Protein AF-A0A1A6HAB6-F1 (afdb_monomer)

InterPro domains:
  IPR008922 Di-copper centre-containing domain superfamily [G3DSA:1.10.1280.10] (112-200)
  IPR008922 Di-copper centre-containing domain superfamily [SSF48056] (82-192)

Secondary structure (DSSP, 8-state):
----SS-S---------------SEEGGG-SHHHHHHTEE-PBSSS-TT-BTTGGGTSEEEEEPP---SPP-SS----S--TTTTTTTTT-SEEEEE-TTEESTTS-EE-TTEESTTS-EEPPPP----GGGS-HHHHHHHHHHHHHHHHSBPSSEEEE-S-GGGTTTTTTSS--EE--BHHHHHHHHHHHHHSPP--SS-----

Mean predicted aligned error: 8.72 Å

Solvent-accessible surface area (backbone atoms only — not comparable to full-atom values):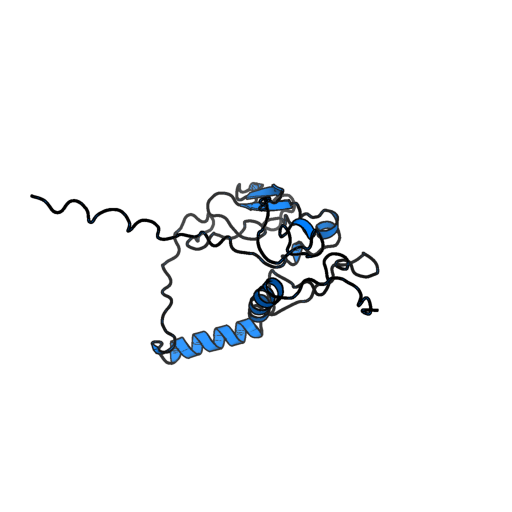 12435 Å² total; per-residue (Å²): 142,73,100,80,82,89,80,88,85,88,80,73,83,76,78,66,74,73,73,75,79,76,65,76,46,48,49,91,34,62,36,53,67,24,51,74,69,16,35,37,47,46,42,36,77,91,48,74,84,19,29,4,20,39,83,77,64,23,16,37,69,38,74,63,87,56,81,80,71,86,83,82,76,90,78,79,78,75,96,59,46,64,69,60,52,54,56,52,72,54,33,47,27,31,37,49,44,38,90,41,29,20,62,72,21,18,80,41,43,33,94,64,32,30,69,100,78,22,80,39,73,46,80,87,79,82,89,72,62,76,87,76,47,52,74,66,59,45,48,54,52,52,52,50,51,56,46,32,52,70,38,65,34,88,57,47,35,41,72,79,48,57,77,92,45,28,32,44,96,82,63,70,46,54,41,63,41,86,36,20,47,43,49,44,58,53,45,46,53,51,66,74,68,55,80,75,67,81,70,77,88,71,77,85,126

Organism: Neotoma lepida (NCBI:txid56216)

pLDDT: mean 87.27, std 18.8, range [30.14, 98.62]

Structure (mmCIF, N/CA/C/O backbone):
data_AF-A0A1A6HAB6-F1
#
_entry.id   AF-A0A1A6HAB6-F1
#
loop_
_atom_site.group_PDB
_atom_site.id
_atom_site.type_symbol
_atom_site.label_atom_id
_atom_site.label_alt_id
_atom_site.label_comp_id
_atom_site.label_asym_id
_atom_site.label_entity_id
_atom_site.label_seq_id
_atom_site.pdbx_PDB_ins_code
_atom_site.Cartn_x
_atom_site.Cartn_y
_atom_site.Cartn_z
_atom_site.occupancy
_atom_site.B_iso_or_equiv
_atom_site.auth_seq_id
_atom_site.auth_comp_id
_atom_site.auth_asym_id
_atom_site.auth_atom_id
_atom_site.pdbx_PDB_model_num
ATOM 1 N N . MET A 1 1 ? -54.742 22.378 -4.676 1.00 42.50 1 MET A N 1
ATOM 2 C CA . MET A 1 1 ? -54.164 21.640 -5.820 1.00 42.50 1 MET A CA 1
ATOM 3 C C . MET A 1 1 ? -52.782 22.219 -6.075 1.00 42.50 1 MET A C 1
ATOM 5 O O . MET A 1 1 ? -52.707 23.345 -6.521 1.00 42.50 1 MET A O 1
ATOM 9 N N . GLY A 1 2 ? -51.647 21.636 -5.744 1.00 39.19 2 GLY A N 1
ATOM 10 C CA . GLY A 1 2 ? -51.258 20.394 -5.095 1.00 39.19 2 GLY A CA 1
ATOM 11 C C . GLY A 1 2 ? -49.728 20.453 -5.129 1.00 39.19 2 GLY A C 1
ATOM 12 O O . GLY A 1 2 ? -49.158 20.638 -6.200 1.00 39.19 2 GLY A O 1
ATOM 13 N N . LEU A 1 3 ? -49.093 20.417 -3.958 1.00 42.62 3 LEU A N 1
ATOM 14 C CA . LEU A 1 3 ? -47.644 20.457 -3.752 1.00 42.62 3 LEU A CA 1
ATOM 15 C C . LEU A 1 3 ? -46.974 19.220 -4.378 1.00 42.62 3 LEU A C 1
ATOM 17 O O . LEU A 1 3 ? -46.689 18.249 -3.686 1.00 42.62 3 LEU A O 1
ATOM 21 N N . VAL A 1 4 ? -46.743 19.237 -5.691 1.00 48.31 4 VAL A N 1
ATOM 22 C CA . VAL A 1 4 ? -46.064 18.156 -6.425 1.00 48.31 4 VAL A CA 1
ATOM 23 C C . VAL A 1 4 ? -45.000 18.754 -7.339 1.00 48.31 4 VAL A C 1
ATOM 25 O O . VAL A 1 4 ? -45.094 18.697 -8.557 1.00 48.31 4 VAL A O 1
ATOM 28 N N . GLN A 1 5 ? -43.984 19.384 -6.747 1.00 46.56 5 GLN A N 1
ATOM 29 C CA . GLN A 1 5 ? -42.727 19.653 -7.464 1.00 46.56 5 GLN A CA 1
ATOM 30 C C . GLN A 1 5 ? -41.499 19.786 -6.550 1.00 46.56 5 GLN A C 1
ATOM 32 O O . GLN A 1 5 ? -40.439 20.220 -6.985 1.00 46.56 5 GLN A O 1
ATOM 37 N N . TRP A 1 6 ? -41.623 19.366 -5.288 1.00 43.00 6 TRP A N 1
ATOM 38 C CA . TRP A 1 6 ? -40.547 19.362 -4.290 1.00 43.00 6 TRP A CA 1
ATOM 39 C C . TRP A 1 6 ? -40.178 17.931 -3.888 1.00 43.00 6 TRP A C 1
ATOM 41 O O . TRP A 1 6 ? -40.249 17.544 -2.726 1.00 43.00 6 TRP A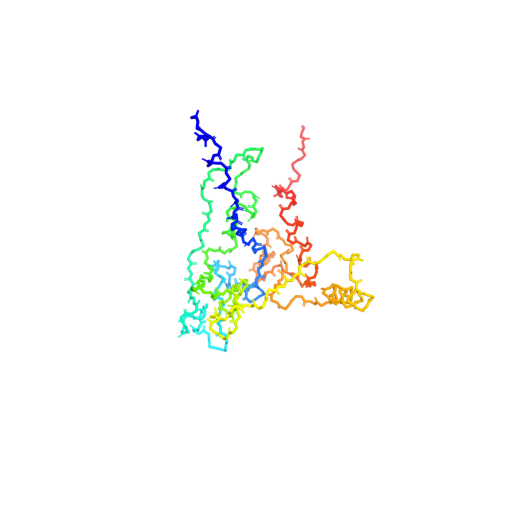 O 1
ATOM 51 N N . GLY A 1 7 ? -39.810 17.110 -4.866 1.00 49.00 7 GLY A N 1
ATOM 52 C CA . GLY A 1 7 ? -39.363 15.749 -4.602 1.00 49.00 7 GLY A CA 1
ATOM 53 C C . GLY A 1 7 ? -38.613 15.192 -5.795 1.00 49.00 7 GLY A C 1
ATOM 54 O O . GLY A 1 7 ? -39.244 14.946 -6.813 1.00 49.00 7 GLY A O 1
ATOM 55 N N . LEU A 1 8 ? -37.298 15.006 -5.616 1.00 48.97 8 LEU A N 1
ATOM 56 C CA . LEU A 1 8 ? -36.330 14.238 -6.431 1.00 48.97 8 LEU A CA 1
ATOM 57 C C . LEU A 1 8 ? -35.122 15.031 -6.948 1.00 48.97 8 LEU A C 1
ATOM 59 O O . LEU A 1 8 ? -34.770 14.917 -8.110 1.00 48.97 8 LEU A O 1
ATOM 63 N N . LEU A 1 9 ? -34.412 15.756 -6.080 1.00 43.62 9 LEU A N 1
ATOM 64 C CA . LEU A 1 9 ? -32.980 16.048 -6.294 1.00 43.62 9 LEU A CA 1
ATOM 65 C C . LEU A 1 9 ? -32.161 15.953 -4.985 1.00 43.62 9 LEU A C 1
ATOM 67 O O . LEU A 1 9 ? -31.098 16.543 -4.844 1.00 43.62 9 LEU A O 1
ATOM 71 N N . LEU A 1 10 ? -32.638 15.158 -4.021 1.00 49.06 10 LEU A N 1
ATOM 72 C CA . LEU A 1 10 ? -31.865 14.674 -2.869 1.00 49.06 10 LEU A CA 1
ATOM 73 C C . LEU A 1 10 ? -31.528 13.205 -3.131 1.00 49.06 10 LEU A C 1
ATOM 75 O O . LEU A 1 10 ? -32.202 12.302 -2.648 1.00 49.06 10 LEU A O 1
ATOM 79 N N . GLY A 1 11 ? -30.549 12.961 -3.999 1.00 45.16 11 GLY A N 1
ATOM 80 C CA . GLY A 1 11 ? -30.317 11.607 -4.500 1.00 45.16 11 GLY A CA 1
ATOM 81 C C . GLY A 1 11 ? -28.983 11.392 -5.190 1.00 45.16 11 GLY A C 1
ATOM 82 O O . GLY A 1 11 ? -28.902 10.556 -6.072 1.00 45.16 11 GLY A O 1
ATOM 83 N N . CYS A 1 12 ? -27.948 12.140 -4.822 1.00 42.22 12 CYS A N 1
ATOM 84 C CA . CYS A 1 12 ? -26.566 11.822 -5.175 1.00 42.22 12 CYS A CA 1
ATOM 85 C C . CYS A 1 12 ? -25.673 12.201 -3.991 1.00 42.22 12 CYS A C 1
ATOM 87 O O . CYS A 1 12 ? -24.770 13.026 -4.095 1.00 42.22 12 CYS A O 1
ATOM 89 N N . LEU A 1 13 ? -25.944 11.587 -2.831 1.00 43.12 13 LEU A N 1
ATOM 90 C CA . LEU A 1 13 ? -24.884 11.296 -1.872 1.00 43.12 13 LEU A CA 1
ATOM 91 C C . LEU A 1 13 ? -23.876 10.447 -2.642 1.00 43.12 13 LEU A C 1
ATOM 93 O O . LEU A 1 13 ? -24.062 9.242 -2.804 1.00 43.12 13 LEU A O 1
ATOM 97 N N . GLY A 1 14 ? -22.873 11.124 -3.199 1.00 40.97 14 GLY A N 1
ATOM 98 C CA . GLY A 1 14 ? -21.714 10.523 -3.819 1.00 40.97 14 GLY A CA 1
ATOM 99 C C . GLY A 1 14 ? -21.030 9.656 -2.780 1.00 40.97 14 GLY A C 1
ATOM 100 O O . GLY A 1 14 ? -20.111 10.090 -2.092 1.00 40.97 14 GLY A O 1
ATOM 101 N N . CYS A 1 15 ? -21.479 8.409 -2.682 1.00 42.59 15 CYS A N 1
ATOM 102 C CA . CYS A 1 15 ? -20.681 7.304 -2.205 1.00 42.59 15 CYS A CA 1
ATOM 103 C C . CYS A 1 15 ? -19.617 7.077 -3.283 1.00 42.59 15 CYS A C 1
ATOM 105 O O . CYS A 1 15 ? -19.659 6.123 -4.057 1.00 42.59 15 CYS A O 1
ATOM 107 N N . GLY A 1 16 ? -18.697 8.038 -3.390 1.00 37.47 16 GLY A N 1
ATOM 108 C CA . GLY A 1 16 ? -17.420 7.808 -4.013 1.00 37.47 16 GLY A CA 1
ATOM 109 C C . GLY A 1 16 ? -16.797 6.706 -3.185 1.00 37.47 16 GLY A C 1
ATOM 110 O O . GLY A 1 16 ? -16.368 6.936 -2.055 1.00 37.47 16 GLY A O 1
ATOM 111 N N . ILE A 1 17 ? -16.821 5.490 -3.723 1.00 39.38 17 ILE A N 1
ATOM 112 C CA . ILE A 1 17 ? -15.878 4.460 -3.332 1.00 39.38 17 ILE A CA 1
ATOM 113 C C . ILE A 1 17 ? -14.533 5.146 -3.526 1.00 39.38 17 ILE A C 1
ATOM 115 O O . ILE A 1 17 ? -14.086 5.323 -4.658 1.00 39.38 17 ILE A O 1
ATOM 119 N N . LEU A 1 18 ? -13.944 5.637 -2.435 1.00 32.31 18 LEU A N 1
ATOM 120 C CA . LEU A 1 18 ? -12.547 6.012 -2.429 1.00 32.31 18 LEU A CA 1
ATOM 121 C C . LEU A 1 18 ? -11.846 4.714 -2.808 1.00 32.31 18 LEU A C 1
ATOM 123 O O . LEU A 1 18 ? -11.729 3.805 -1.983 1.00 32.31 18 LEU A O 1
ATOM 127 N N . LEU A 1 19 ? -11.499 4.581 -4.090 1.00 35.56 19 LEU A N 1
ATOM 128 C CA . LEU A 1 19 ? -10.545 3.591 -4.543 1.00 35.56 19 LEU A CA 1
ATOM 129 C C . LEU A 1 19 ? -9.326 3.888 -3.691 1.00 35.56 19 LEU A C 1
ATOM 131 O O . LEU A 1 19 ? -8.695 4.930 -3.857 1.00 35.56 19 LEU A O 1
ATOM 135 N N . GLY A 1 20 ? -9.116 3.060 -2.668 1.00 34.84 20 GLY A N 1
ATOM 136 C CA . GLY A 1 20 ? -7.999 3.223 -1.766 1.00 34.84 20 GLY A CA 1
ATOM 137 C C . GLY A 1 20 ? -6.760 3.209 -2.634 1.00 34.84 20 GLY A C 1
ATOM 138 O O . GLY A 1 20 ? -6.414 2.167 -3.187 1.00 34.84 20 GLY A O 1
ATOM 139 N N . VAL A 1 21 ? -6.141 4.373 -2.810 1.00 30.14 21 VAL A N 1
ATOM 140 C CA . VAL A 1 21 ? -4.843 4.455 -3.456 1.00 30.14 21 VAL A CA 1
ATOM 141 C C . VAL A 1 21 ? -3.892 3.827 -2.454 1.00 30.14 21 VAL A C 1
ATOM 143 O O . VAL A 1 21 ? -3.485 4.454 -1.478 1.00 30.14 21 VAL A O 1
ATOM 146 N N . GLN A 1 22 ? -3.611 2.541 -2.642 1.00 45.00 22 GLN A N 1
ATOM 147 C CA . GLN A 1 22 ? -2.458 1.929 -2.015 1.00 45.00 22 GLN A CA 1
ATOM 148 C C . GLN A 1 22 ? -1.255 2.497 -2.750 1.00 45.00 22 GLN A C 1
ATOM 150 O O . GLN A 1 22 ? -0.924 2.080 -3.860 1.00 45.00 22 GLN A O 1
ATOM 155 N N . ALA A 1 23 ? -0.694 3.557 -2.180 1.00 56.59 23 ALA A N 1
ATOM 156 C CA . ALA A 1 23 ? 0.610 4.011 -2.593 1.00 56.59 23 ALA A CA 1
ATOM 157 C C . ALA A 1 23 ? 1.647 3.092 -1.945 1.00 56.59 23 ALA A C 1
ATOM 159 O O . ALA A 1 23 ? 1.473 2.615 -0.820 1.00 56.59 23 ALA A O 1
ATOM 160 N N . GLN A 1 24 ? 2.717 2.870 -2.702 1.00 86.69 24 GLN A N 1
ATOM 161 C CA . GLN A 1 24 ? 3.865 2.075 -2.310 1.00 86.69 24 GLN A CA 1
ATOM 162 C C . GLN A 1 24 ? 3.600 0.556 -2.149 1.00 86.69 24 GLN A C 1
ATOM 164 O O . GLN A 1 24 ? 2.478 0.087 -2.329 1.00 86.69 24 GLN A O 1
ATOM 169 N N . PHE A 1 25 ? 4.648 -0.242 -1.913 1.00 93.69 25 PHE A N 1
ATOM 170 C CA . PHE A 1 25 ? 4.644 -1.687 -2.148 1.00 93.69 25 PHE A CA 1
ATOM 171 C C . PHE A 1 25 ? 4.927 -2.524 -0.894 1.00 93.69 25 PHE A C 1
ATOM 173 O O . PHE A 1 25 ? 5.732 -2.119 -0.046 1.00 93.69 25 PHE A O 1
ATOM 180 N N . PRO A 1 26 ? 4.302 -3.712 -0.772 1.00 95.94 26 PRO A N 1
ATOM 181 C CA . PRO A 1 26 ? 4.651 -4.675 0.261 1.00 95.94 26 PRO A CA 1
ATOM 182 C C . PRO A 1 26 ? 6.125 -5.063 0.151 1.00 95.94 26 PRO A C 1
ATOM 184 O O . PRO A 1 26 ? 6.614 -5.368 -0.937 1.00 95.94 26 PRO A O 1
ATOM 187 N N . ARG A 1 27 ? 6.823 -5.132 1.283 1.00 95.19 27 ARG A N 1
ATOM 188 C CA . ARG A 1 27 ? 8.226 -5.553 1.380 1.00 95.19 27 ARG A CA 1
ATOM 189 C C . ARG A 1 27 ? 8.479 -6.869 0.652 1.00 95.19 27 ARG A C 1
ATOM 191 O O . ARG A 1 27 ? 9.472 -6.991 -0.052 1.00 95.19 27 ARG A O 1
ATOM 198 N N . VAL A 1 28 ? 7.559 -7.822 0.798 1.00 95.62 28 VAL A N 1
ATOM 199 C CA . VAL A 1 28 ? 7.629 -9.149 0.168 1.00 95.62 28 VAL A CA 1
ATOM 200 C C . VAL A 1 28 ? 7.614 -9.092 -1.366 1.00 95.62 28 VAL A C 1
ATOM 202 O O . VAL A 1 28 ? 8.132 -9.995 -2.009 1.00 95.62 28 VAL A O 1
ATOM 205 N N . CYS A 1 29 ? 7.073 -8.024 -1.959 1.00 96.00 29 CYS A N 1
ATOM 206 C CA . CYS A 1 29 ? 7.070 -7.814 -3.408 1.00 96.00 29 CYS A CA 1
ATOM 207 C C . CYS A 1 29 ? 8.299 -7.050 -3.914 1.00 96.00 29 CYS A C 1
ATOM 209 O O . CYS A 1 29 ? 8.587 -7.072 -5.108 1.00 96.00 29 CYS A O 1
ATOM 211 N N . MET A 1 30 ? 9.029 -6.366 -3.028 1.00 95.44 30 MET A N 1
ATOM 212 C CA . MET A 1 30 ? 10.211 -5.579 -3.383 1.00 95.44 30 MET A CA 1
ATOM 213 C C . MET A 1 30 ? 11.464 -6.456 -3.404 1.00 95.44 30 MET A C 1
ATOM 215 O O . MET A 1 30 ? 12.450 -6.193 -2.715 1.00 95.44 30 MET A O 1
ATOM 219 N N . THR A 1 31 ? 11.408 -7.505 -4.221 1.00 95.56 31 THR A N 1
ATOM 220 C CA . THR A 1 31 ? 12.516 -8.408 -4.547 1.00 95.56 31 THR A CA 1
ATOM 221 C C . THR A 1 31 ? 12.968 -8.179 -5.988 1.00 95.56 31 THR A C 1
ATOM 223 O O . THR A 1 31 ? 12.262 -7.544 -6.774 1.00 95.56 31 THR A O 1
ATOM 226 N N . LEU A 1 32 ? 14.150 -8.688 -6.348 1.00 95.62 32 LEU A N 1
ATOM 227 C CA . LEU A 1 32 ? 14.629 -8.625 -7.730 1.00 95.62 32 LEU A CA 1
ATOM 228 C C . LEU A 1 32 ? 13.617 -9.276 -8.687 1.00 95.62 32 LEU A C 1
ATOM 230 O O . LEU A 1 32 ? 13.171 -8.634 -9.635 1.00 95.62 32 LEU A O 1
ATOM 234 N N . ASP A 1 33 ? 13.187 -10.501 -8.379 1.00 95.06 33 ASP A N 1
ATOM 235 C CA . ASP A 1 33 ? 12.251 -11.254 -9.217 1.00 95.06 33 ASP A CA 1
ATOM 236 C C . ASP A 1 33 ? 10.871 -10.597 -9.298 1.00 95.06 33 ASP A C 1
ATOM 238 O O . ASP A 1 33 ? 10.290 -10.535 -10.378 1.00 95.06 33 ASP A O 1
ATOM 242 N N . GLY A 1 34 ? 10.346 -10.065 -8.189 1.00 95.00 34 GLY A N 1
ATOM 243 C CA . GLY A 1 34 ? 9.048 -9.385 -8.185 1.00 95.00 34 GLY A CA 1
ATOM 244 C C . GLY A 1 34 ? 9.046 -8.154 -9.093 1.00 95.00 34 GLY A C 1
ATOM 245 O O . GLY A 1 34 ? 8.129 -7.965 -9.895 1.00 95.00 34 GLY A O 1
ATOM 246 N N . VAL A 1 35 ? 10.111 -7.348 -9.019 1.00 95.38 35 VAL A N 1
ATOM 247 C CA . VAL A 1 35 ? 10.274 -6.145 -9.847 1.00 95.38 35 VAL A CA 1
ATOM 248 C C . VAL A 1 35 ? 10.522 -6.495 -11.317 1.00 95.38 35 VAL A C 1
ATOM 250 O O . VAL A 1 35 ? 9.905 -5.885 -12.189 1.00 95.38 35 VAL A O 1
ATOM 253 N N . LEU A 1 36 ? 11.377 -7.482 -11.616 1.00 95.38 36 LEU A N 1
ATOM 254 C CA . LEU A 1 36 ? 11.663 -7.899 -12.996 1.00 95.38 36 LEU A CA 1
ATOM 255 C C . LEU A 1 36 ? 10.436 -8.512 -13.679 1.00 95.38 36 LEU A C 1
ATOM 257 O O . LEU A 1 36 ? 10.113 -8.144 -14.808 1.00 95.38 36 LEU A O 1
ATOM 261 N N . ASN A 1 37 ? 9.717 -9.392 -12.979 1.00 96.38 37 ASN A N 1
ATOM 262 C CA . ASN A 1 37 ? 8.495 -10.011 -13.496 1.00 96.38 37 ASN A CA 1
ATOM 263 C C . ASN A 1 37 ? 7.290 -9.060 -13.466 1.00 96.38 37 ASN A C 1
ATOM 265 O O . ASN A 1 37 ? 6.235 -9.382 -14.015 1.00 96.38 37 ASN A O 1
ATOM 269 N N . LYS A 1 38 ? 7.430 -7.888 -12.831 1.00 97.31 38 LYS A N 1
ATOM 270 C CA . LYS A 1 38 ? 6.341 -6.938 -12.580 1.00 97.31 38 LYS A CA 1
ATOM 271 C C . LYS A 1 38 ? 5.125 -7.620 -11.948 1.00 97.31 38 LYS A C 1
ATOM 273 O O . LYS A 1 38 ? 3.980 -7.319 -12.299 1.00 97.31 38 LYS A O 1
ATOM 278 N N . GLU A 1 39 ? 5.363 -8.518 -10.998 1.00 97.75 39 GLU A N 1
ATOM 279 C CA . GLU A 1 39 ? 4.322 -9.251 -10.280 1.00 97.75 39 GLU A CA 1
ATOM 280 C C . GLU A 1 39 ? 4.470 -9.086 -8.761 1.00 97.75 39 GLU A C 1
ATOM 282 O O . GLU A 1 39 ? 5.520 -9.355 -8.182 1.00 97.75 39 GLU A O 1
ATOM 287 N N . CYS A 1 40 ? 3.394 -8.642 -8.109 1.00 97.56 40 CYS A N 1
ATOM 288 C CA . CYS A 1 40 ? 3.275 -8.563 -6.655 1.00 97.56 40 CYS A CA 1
ATOM 289 C C . CYS A 1 40 ? 2.084 -9.417 -6.212 1.00 97.56 40 CYS A C 1
ATOM 291 O O . CYS A 1 40 ? 0.983 -8.920 -5.964 1.00 97.56 40 CYS A O 1
ATOM 293 N N . CYS A 1 41 ? 2.316 -10.728 -6.157 1.00 97.81 41 CYS A N 1
ATOM 294 C CA . CYS A 1 41 ? 1.326 -11.729 -5.767 1.00 97.81 41 CYS A CA 1
ATOM 295 C C . CYS A 1 41 ? 1.886 -12.670 -4.689 1.00 97.81 41 CYS A C 1
ATOM 297 O O . CYS A 1 41 ? 2.143 -13.842 -4.955 1.00 97.81 41 CYS A O 1
ATOM 299 N N . PRO A 1 42 ? 2.133 -12.166 -3.471 1.00 97.50 42 PRO A N 1
ATOM 300 C CA . PRO A 1 42 ? 2.708 -12.980 -2.411 1.00 97.50 42 PRO A CA 1
ATOM 301 C C . PRO A 1 42 ? 1.740 -14.079 -1.935 1.00 97.50 42 PRO A C 1
ATOM 303 O O . PRO A 1 42 ? 0.514 -13.900 -1.986 1.00 97.50 42 PRO A O 1
ATOM 306 N N . PRO A 1 43 ? 2.275 -15.212 -1.449 1.00 97.31 43 PRO A N 1
ATOM 307 C CA . PRO A 1 43 ? 1.467 -16.268 -0.862 1.00 97.31 43 PRO A CA 1
ATOM 308 C C . PRO A 1 43 ? 0.824 -15.832 0.457 1.00 97.31 43 PRO A C 1
ATOM 310 O O . PRO A 1 43 ? 1.303 -14.935 1.162 1.00 97.31 43 PRO A O 1
ATOM 313 N N . LEU A 1 44 ? -0.285 -16.487 0.791 1.00 96.44 44 LEU A N 1
ATOM 314 C CA . LEU A 1 44 ? -0.906 -16.403 2.103 1.00 96.44 44 LEU A CA 1
ATOM 315 C C . LEU A 1 44 ? -0.459 -17.589 2.965 1.00 96.44 44 LEU A C 1
ATOM 317 O O . LEU A 1 44 ? -0.711 -18.746 2.631 1.00 96.44 44 LEU A O 1
ATOM 321 N N . GLY A 1 45 ? 0.160 -17.287 4.106 1.00 93.50 45 GLY A N 1
ATOM 322 C CA . GLY A 1 45 ? 0.657 -18.304 5.030 1.00 93.50 45 GLY A CA 1
ATOM 323 C C . GLY A 1 45 ? 1.985 -18.928 4.578 1.00 93.50 45 GLY A C 1
ATOM 324 O O . GLY A 1 45 ? 2.714 -18.318 3.796 1.00 93.50 45 GLY A O 1
ATOM 325 N N . PRO A 1 46 ? 2.338 -20.112 5.110 1.00 93.94 46 PRO A N 1
ATOM 326 C CA . PRO A 1 46 ? 3.630 -20.746 4.852 1.00 93.94 46 PRO A CA 1
ATOM 327 C C . PRO A 1 46 ? 3.708 -21.448 3.491 1.00 93.94 46 PRO A C 1
ATOM 329 O O . PRO A 1 46 ? 4.810 -21.723 3.032 1.00 93.94 46 PRO A O 1
ATOM 332 N N . GLU A 1 47 ? 2.567 -21.755 2.868 1.00 95.06 47 GLU A N 1
ATOM 333 C CA . GLU A 1 47 ? 2.490 -22.519 1.622 1.00 95.06 47 GLU A CA 1
ATOM 334 C C . GLU A 1 47 ? 2.780 -21.617 0.408 1.00 95.06 47 GLU A C 1
ATOM 336 O O . GLU A 1 47 ? 1.946 -20.765 0.077 1.00 95.06 47 GLU A O 1
ATOM 341 N N . PRO A 1 48 ? 3.917 -21.783 -0.299 1.00 93.81 48 PRO A N 1
ATOM 342 C CA . PRO A 1 48 ? 4.281 -20.908 -1.414 1.00 93.81 48 PRO A CA 1
ATOM 343 C C . PRO A 1 48 ? 3.287 -20.963 -2.578 1.00 93.81 48 PRO A C 1
ATOM 345 O O . PRO A 1 48 ? 3.117 -19.972 -3.288 1.00 93.81 48 PRO A O 1
ATOM 348 N N . ALA A 1 49 ? 2.605 -22.098 -2.764 1.00 94.81 49 ALA A N 1
ATOM 349 C CA . ALA A 1 49 ? 1.599 -22.256 -3.809 1.00 94.81 49 ALA A CA 1
ATOM 350 C C . ALA A 1 49 ? 0.276 -21.526 -3.502 1.00 94.81 49 ALA A C 1
ATOM 352 O O . ALA A 1 49 ? -0.528 -21.322 -4.412 1.00 94.81 49 ALA A O 1
ATOM 353 N N . ASN A 1 50 ? 0.041 -21.085 -2.259 1.00 96.81 50 ASN A N 1
ATOM 354 C CA . ASN A 1 50 ? -1.172 -20.363 -1.862 1.00 96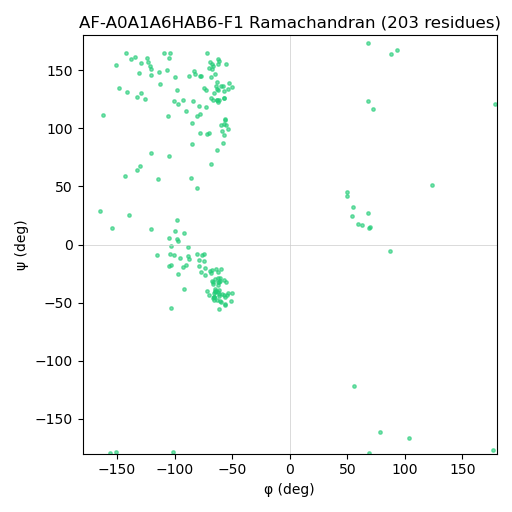.81 50 ASN A CA 1
ATOM 355 C C . ASN A 1 50 ? -1.111 -18.871 -2.242 1.00 96.81 50 ASN A C 1
ATOM 357 O O . ASN A 1 50 ? -1.365 -17.974 -1.432 1.00 96.81 50 ASN A O 1
ATOM 361 N N . ILE A 1 51 ? -0.748 -18.594 -3.496 1.00 97.69 51 ILE A N 1
ATOM 362 C CA . ILE A 1 51 ? -0.627 -17.249 -4.063 1.00 97.69 51 ILE A CA 1
ATOM 363 C C . ILE A 1 51 ? -1.960 -16.518 -3.910 1.00 97.69 51 ILE A C 1
ATOM 365 O O . ILE A 1 51 ? -2.997 -17.031 -4.339 1.00 97.69 51 ILE A O 1
ATOM 369 N N . CYS A 1 52 ? -1.936 -15.328 -3.301 1.00 98.12 52 CYS A N 1
ATOM 370 C CA . CYS A 1 52 ? -3.129 -14.517 -3.041 1.00 98.12 52 CYS A CA 1
ATOM 371 C C . CYS A 1 52 ? -4.249 -15.249 -2.270 1.00 98.12 52 CYS A C 1
ATOM 373 O O . CYS A 1 52 ? -5.422 -14.898 -2.419 1.00 98.12 52 CYS A O 1
ATOM 375 N N . GLY A 1 53 ? -3.915 -16.288 -1.494 1.00 97.75 53 GLY A N 1
ATOM 376 C CA . GLY A 1 53 ? -4.901 -17.107 -0.785 1.00 97.75 53 GLY A CA 1
ATOM 377 C C . GLY A 1 53 ? -5.789 -17.951 -1.709 1.00 97.75 53 GLY A C 1
ATOM 378 O O . GLY A 1 53 ? -6.945 -18.220 -1.376 1.00 97.75 53 GLY A O 1
ATOM 379 N N . SER A 1 54 ? -5.294 -18.320 -2.892 1.00 97.56 54 SER A N 1
ATOM 380 C CA . SER A 1 54 ? -6.053 -19.051 -3.916 1.00 97.56 54 SER A CA 1
ATOM 381 C C . SER A 1 54 ? -6.524 -20.440 -3.485 1.00 97.56 54 SER A C 1
ATOM 383 O O . SER A 1 54 ? -7.640 -20.821 -3.833 1.00 97.56 54 SER A O 1
ATOM 385 N N . GLN A 1 55 ? -5.748 -21.170 -2.679 1.00 96.75 55 GLN A N 1
ATOM 386 C CA . GLN A 1 55 ? -6.147 -22.492 -2.173 1.00 96.75 55 GLN A CA 1
ATOM 387 C C . GLN A 1 55 ? -7.302 -22.405 -1.166 1.00 96.75 55 GLN A C 1
ATOM 389 O O . GLN A 1 55 ? -8.063 -23.353 -0.999 1.00 96.75 55 GLN A O 1
ATOM 394 N N . GLU A 1 56 ? -7.468 -21.242 -0.537 1.00 95.31 56 GLU A N 1
ATOM 395 C CA . GLU A 1 56 ? -8.564 -20.932 0.384 1.00 95.31 56 GLU A CA 1
ATOM 396 C C . GLU A 1 56 ? -9.717 -20.174 -0.303 1.00 95.31 56 GLU A C 1
ATOM 398 O O . GLU A 1 56 ? -10.665 -19.748 0.355 1.00 95.31 56 GLU A O 1
ATOM 403 N N . GLY A 1 57 ? -9.636 -19.942 -1.620 1.00 96.38 57 GLY A N 1
ATOM 404 C CA . GLY A 1 57 ? -10.632 -19.170 -2.370 1.00 96.38 57 GLY A CA 1
ATOM 405 C C . GLY A 1 57 ? -10.669 -17.670 -2.036 1.00 96.38 57 GLY A C 1
ATOM 406 O O . GLY A 1 57 ? -11.619 -16.974 -2.409 1.00 96.38 57 GLY A O 1
ATOM 407 N N . ARG A 1 58 ? -9.646 -17.139 -1.350 1.00 98.06 58 ARG A N 1
ATOM 408 C CA . ARG A 1 58 ? -9.600 -15.736 -0.896 1.00 98.06 58 ARG A CA 1
ATOM 409 C C . ARG A 1 58 ? -9.255 -14.749 -1.999 1.00 98.06 58 ARG A C 1
ATOM 411 O O . ARG A 1 58 ? -9.608 -13.573 -1.895 1.00 98.06 58 ARG A O 1
ATOM 418 N N . GLY A 1 59 ? -8.590 -15.200 -3.053 1.00 98.00 59 GLY A N 1
ATOM 419 C CA . GLY A 1 59 ? -8.190 -14.345 -4.158 1.00 98.00 59 GLY A CA 1
ATOM 420 C C . GLY A 1 59 ? -7.361 -15.077 -5.198 1.00 98.00 59 GLY A C 1
ATOM 421 O O . GLY A 1 59 ? -7.144 -16.282 -5.127 1.00 98.00 59 GLY A O 1
ATOM 422 N N . GLN A 1 60 ? -6.918 -14.322 -6.193 1.00 98.06 60 GLN A N 1
ATOM 423 C CA . GLN A 1 60 ? -6.083 -14.825 -7.277 1.00 98.06 60 GLN A CA 1
ATOM 424 C C . GLN A 1 60 ? -5.176 -13.717 -7.808 1.00 98.06 60 GLN A C 1
ATOM 426 O O . GLN A 1 60 ? -5.505 -12.532 -7.720 1.00 98.06 60 GLN A O 1
ATOM 431 N N . CYS A 1 61 ? -4.040 -14.105 -8.380 1.00 98.19 61 CYS A N 1
ATOM 432 C CA . CYS A 1 61 ? -3.133 -13.176 -9.040 1.00 98.19 61 CYS A CA 1
ATOM 433 C C . CYS A 1 61 ? -3.656 -12.828 -10.440 1.00 98.19 61 CYS A C 1
ATOM 435 O O . CYS A 1 61 ? -3.805 -13.705 -11.297 1.00 98.19 61 CYS A O 1
ATOM 437 N N . THR A 1 62 ? -3.933 -11.550 -10.690 1.00 97.94 62 THR A N 1
ATOM 438 C CA . THR A 1 62 ? -4.540 -11.087 -11.950 1.00 97.94 62 THR A CA 1
ATOM 439 C C . THR A 1 62 ? -3.835 -9.858 -12.498 1.00 97.94 62 THR A C 1
ATOM 441 O O . THR A 1 62 ? -3.149 -9.155 -11.759 1.00 97.94 62 THR A O 1
ATOM 444 N N . GLU A 1 63 ? -4.024 -9.576 -13.788 1.00 97.69 63 GLU A N 1
ATOM 445 C CA . GLU A 1 63 ? -3.539 -8.330 -14.381 1.00 97.69 63 GLU A CA 1
ATOM 446 C C . GLU A 1 63 ? -4.227 -7.114 -13.746 1.00 97.69 63 GLU A C 1
ATOM 448 O O . GLU A 1 63 ? -5.453 -7.068 -13.587 1.00 97.69 63 GLU A O 1
ATOM 453 N N . VAL A 1 64 ? -3.412 -6.119 -13.407 1.00 95.25 64 VAL A N 1
ATOM 454 C CA . VAL A 1 64 ? -3.834 -4.837 -12.859 1.00 95.25 64 VAL A CA 1
ATOM 455 C C . VAL A 1 64 ? -4.684 -4.102 -13.890 1.00 95.25 64 VAL A C 1
ATOM 457 O O . VAL A 1 64 ? -4.248 -3.828 -15.006 1.00 95.25 64 VAL A O 1
ATOM 460 N N . GLN A 1 65 ? -5.894 -3.732 -13.479 1.00 93.56 65 GLN A N 1
ATOM 461 C CA . GLN A 1 65 ? -6.774 -2.871 -14.259 1.00 93.56 65 GLN A CA 1
ATOM 462 C C . GLN A 1 65 ? -6.546 -1.417 -13.848 1.00 93.56 65 GLN A C 1
ATOM 464 O O . GLN A 1 65 ? -6.676 -1.078 -12.672 1.00 93.56 65 GLN A O 1
ATOM 469 N N . THR A 1 66 ? -6.220 -0.561 -14.812 1.00 92.38 66 THR A N 1
ATOM 470 C CA . THR A 1 66 ? -5.989 0.873 -14.596 1.00 92.38 66 THR A CA 1
ATOM 471 C C . THR A 1 66 ? -6.931 1.703 -15.444 1.00 92.38 66 THR A C 1
ATOM 473 O O . THR A 1 66 ? -7.349 1.259 -16.511 1.00 92.38 66 THR A O 1
ATOM 476 N N . ASP A 1 67 ? -7.237 2.923 -15.004 1.00 90.00 67 ASP A N 1
ATOM 477 C CA . ASP A 1 67 ? -7.998 3.857 -15.831 1.00 90.00 67 ASP A CA 1
ATOM 478 C C . ASP A 1 67 ? -7.208 4.189 -17.106 1.00 90.00 67 ASP A C 1
ATOM 480 O O . ASP A 1 67 ? -6.058 4.628 -17.046 1.00 90.00 67 ASP A O 1
ATOM 484 N N . THR A 1 68 ? -7.819 3.932 -18.260 1.00 89.69 68 THR A N 1
ATOM 485 C CA . THR A 1 68 ? -7.246 4.203 -19.585 1.00 89.69 68 THR A CA 1
ATOM 486 C C . THR A 1 68 ? -7.849 5.442 -20.233 1.00 89.69 68 THR A C 1
ATOM 488 O O . THR A 1 68 ? -7.474 5.790 -21.355 1.00 89.69 68 THR A O 1
ATOM 491 N N . ARG A 1 69 ? -8.808 6.103 -19.571 1.00 90.81 69 ARG A N 1
ATOM 492 C CA . ARG A 1 69 ? -9.414 7.327 -20.094 1.00 90.81 69 ARG A CA 1
ATOM 493 C C . ARG A 1 69 ? -8.367 8.444 -20.159 1.00 90.81 69 ARG A C 1
ATOM 495 O O . ARG A 1 69 ? -7.476 8.506 -19.309 1.00 90.81 69 ARG A O 1
ATOM 502 N N . PRO A 1 70 ? -8.462 9.341 -21.154 1.00 87.56 70 PRO A N 1
ATOM 503 C CA . PRO A 1 70 ? -7.571 10.486 -21.225 1.00 87.56 70 PRO A CA 1
ATOM 504 C C . PRO A 1 70 ? -7.797 11.394 -20.013 1.00 87.56 70 PRO A C 1
ATOM 506 O O . PRO A 1 70 ? -8.936 11.677 -19.640 1.00 87.56 70 PRO A O 1
ATOM 509 N N . TRP A 1 71 ? -6.712 11.875 -19.415 1.00 87.19 71 TRP A N 1
ATOM 510 C CA . TRP A 1 71 ? -6.785 12.918 -18.398 1.00 87.19 71 TRP A CA 1
ATOM 511 C C . TRP A 1 71 ? -6.870 14.304 -19.044 1.00 87.19 71 TRP A C 1
ATOM 513 O O . TRP A 1 71 ? -6.334 14.544 -20.127 1.00 87.19 71 TRP A O 1
ATOM 523 N N . SER A 1 72 ? -7.538 15.226 -18.355 1.00 84.19 72 SER A N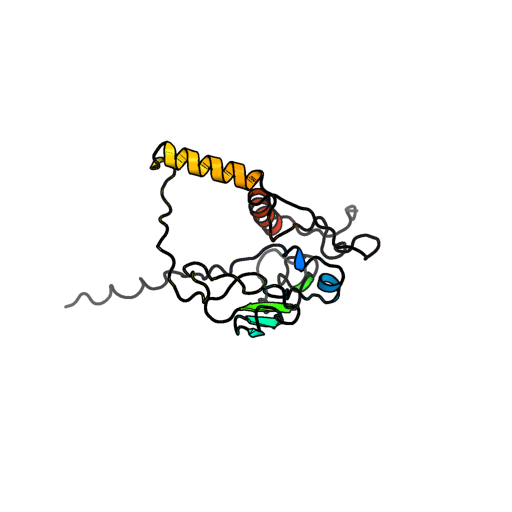 1
ATOM 524 C CA . SER A 1 72 ? -7.635 16.640 -18.720 1.00 84.19 72 SER A CA 1
ATOM 525 C C . SER A 1 72 ? -6.737 17.505 -17.834 1.00 84.19 72 SER A C 1
ATOM 527 O O . SER A 1 72 ? -6.337 17.087 -16.748 1.00 84.19 72 SER A O 1
ATOM 529 N N . GLY A 1 73 ? -6.498 18.748 -18.245 1.00 86.25 73 GLY A N 1
ATOM 530 C CA . GLY A 1 73 ? -5.779 19.737 -17.443 1.00 86.25 73 GLY A CA 1
ATOM 531 C C . GLY A 1 73 ? -4.336 19.960 -17.905 1.00 86.25 73 GLY A C 1
ATOM 532 O O . GLY A 1 73 ? -3.973 19.559 -19.009 1.00 86.25 73 GLY A O 1
ATOM 533 N N . PRO A 1 74 ? -3.513 20.629 -17.081 1.00 88.31 74 PRO A N 1
ATOM 534 C CA . PRO A 1 74 ? -2.200 21.130 -17.494 1.00 88.31 74 PRO A CA 1
ATOM 535 C C . PRO A 1 74 ? -1.128 20.037 -17.639 1.00 88.31 74 PRO A C 1
ATOM 537 O O . PRO A 1 74 ? -0.031 20.314 -18.117 1.00 88.31 74 PRO A O 1
ATOM 540 N N . TYR A 1 75 ? -1.411 18.797 -17.230 1.00 89.44 75 TYR A N 1
ATOM 541 C CA . TYR A 1 75 ? -0.449 17.701 -17.298 1.00 89.44 75 TYR A CA 1
ATOM 542 C C . TYR A 1 75 ? -0.331 17.136 -18.726 1.00 89.44 75 TYR A C 1
ATOM 544 O O . TYR A 1 75 ? -1.116 16.287 -19.161 1.00 89.44 75 TYR A O 1
ATOM 552 N N . VAL A 1 76 ? 0.670 17.620 -19.463 1.00 89.00 76 VAL A N 1
ATOM 553 C CA . VAL A 1 76 ? 0.912 17.284 -20.882 1.00 89.00 76 VAL A CA 1
ATOM 554 C C . VAL A 1 76 ? 1.925 16.159 -21.099 1.00 89.00 76 VAL A C 1
ATOM 556 O O . VAL A 1 76 ? 2.044 15.647 -22.210 1.00 89.00 76 VAL A O 1
ATOM 559 N N . LEU A 1 77 ? 2.651 15.760 -20.055 1.00 88.81 77 LEU A N 1
ATOM 560 C CA . LEU A 1 77 ? 3.669 14.719 -20.151 1.00 88.81 77 LEU A CA 1
ATOM 561 C C . LEU A 1 77 ? 3.028 13.346 -20.399 1.00 88.81 77 LEU A C 1
ATOM 563 O O . LEU A 1 77 ? 1.840 13.129 -20.137 1.00 88.81 77 LEU A O 1
ATOM 567 N N . ARG A 1 78 ? 3.814 12.432 -20.972 1.00 87.38 78 ARG A N 1
ATOM 568 C CA . ARG A 1 78 ? 3.415 11.052 -21.258 1.00 87.38 78 ARG A CA 1
ATOM 569 C C . ARG A 1 78 ? 4.575 10.123 -20.976 1.00 87.38 78 ARG A C 1
ATOM 571 O O . ARG A 1 78 ? 5.669 10.339 -21.489 1.00 87.38 78 ARG A O 1
ATOM 578 N N . ASN A 1 79 ? 4.303 9.062 -20.230 1.00 88.81 79 ASN A N 1
ATOM 579 C CA . ASN A 1 79 ? 5.260 8.041 -19.842 1.00 88.81 79 ASN A CA 1
ATOM 580 C C . ASN A 1 79 ? 6.459 8.585 -19.031 1.00 88.81 79 ASN A C 1
ATOM 582 O O . ASN A 1 79 ? 7.447 7.865 -18.897 1.00 88.81 79 ASN A O 1
ATOM 586 N N . GLN A 1 80 ? 6.354 9.788 -18.454 1.00 90.88 80 GLN A N 1
ATOM 587 C CA . GLN A 1 80 ? 7.434 10.452 -17.708 1.00 90.88 80 GLN A CA 1
ATOM 588 C C . GLN A 1 80 ? 7.263 10.377 -16.196 1.00 90.88 80 GLN A C 1
ATOM 590 O O . GLN A 1 80 ? 8.233 10.581 -15.475 1.00 90.88 80 GLN A O 1
ATOM 595 N N . ASP A 1 81 ? 6.061 10.083 -15.711 1.00 92.31 81 ASP A N 1
ATOM 596 C CA . ASP A 1 81 ? 5.793 9.975 -14.284 1.00 92.31 81 ASP A CA 1
ATOM 597 C C . ASP A 1 81 ? 5.460 8.530 -13.892 1.00 92.31 81 ASP A C 1
ATOM 599 O O . ASP A 1 81 ? 4.737 7.817 -14.596 1.00 92.31 81 ASP A O 1
ATOM 603 N N . ASP A 1 82 ? 5.999 8.079 -12.757 1.00 93.56 82 ASP A N 1
ATOM 604 C CA . ASP A 1 82 ? 5.768 6.743 -12.211 1.00 93.56 82 ASP A CA 1
ATOM 605 C C . ASP A 1 82 ? 4.305 6.509 -11.809 1.00 93.56 82 ASP A C 1
ATOM 607 O O . ASP A 1 82 ? 3.860 5.363 -11.694 1.00 93.56 82 ASP A O 1
ATOM 611 N N . ARG A 1 83 ? 3.563 7.598 -11.591 1.00 93.50 83 ARG A N 1
ATOM 612 C CA . ARG A 1 83 ? 2.175 7.591 -11.123 1.00 93.50 83 ARG A CA 1
ATOM 613 C C . ARG A 1 83 ? 1.168 7.496 -12.269 1.00 93.50 83 ARG A C 1
ATOM 615 O O . ARG A 1 83 ? -0.006 7.216 -12.023 1.00 93.50 83 ARG A O 1
ATOM 622 N N . GLU A 1 84 ? 1.604 7.681 -13.517 1.00 92.88 84 GLU A N 1
ATOM 623 C CA . GLU A 1 84 ? 0.762 7.450 -14.693 1.00 92.88 84 GLU A CA 1
ATOM 624 C C . GLU A 1 84 ? 0.320 5.984 -14.746 1.00 92.88 84 GLU A C 1
ATOM 626 O O . GLU A 1 84 ? 1.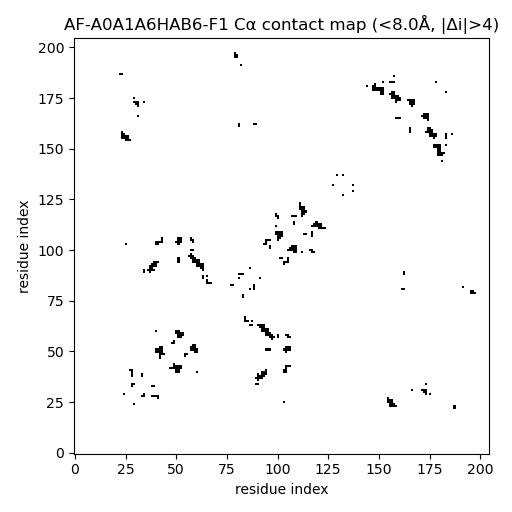152 5.075 -14.741 1.00 92.88 84 GLU A O 1
ATOM 631 N N . GLN A 1 85 ? -0.996 5.751 -14.810 1.00 92.81 85 GLN A N 1
ATOM 632 C CA . GLN A 1 85 ? -1.576 4.402 -14.775 1.00 92.81 85 GLN A CA 1
ATOM 633 C C . GLN A 1 85 ? -1.022 3.570 -13.606 1.00 92.81 85 GLN A C 1
ATOM 635 O O . GLN A 1 85 ? -0.633 2.409 -13.763 1.00 92.81 85 GLN A O 1
ATOM 640 N N . TRP A 1 86 ? -0.947 4.181 -12.420 1.00 93.69 86 TRP A N 1
ATOM 641 C CA . TRP A 1 86 ? -0.503 3.496 -11.212 1.00 93.69 86 TRP A CA 1
ATOM 642 C C . TRP A 1 86 ? -1.257 2.167 -11.004 1.00 93.69 86 TRP A C 1
ATOM 644 O O . TRP A 1 86 ? -2.489 2.164 -11.107 1.00 93.69 86 TRP A O 1
ATOM 654 N N . PRO A 1 87 ? -0.580 1.055 -10.642 1.00 95.00 87 PRO A N 1
ATOM 655 C CA . PRO A 1 87 ? 0.866 0.871 -10.398 1.00 95.00 87 PRO A CA 1
ATOM 656 C C . PRO A 1 87 ? 1.697 0.285 -11.572 1.00 95.00 87 PRO A C 1
ATOM 658 O O . PRO A 1 87 ? 2.780 -0.256 -11.328 1.00 95.00 87 PRO A O 1
ATOM 661 N N . ARG A 1 88 ? 1.250 0.356 -12.838 1.00 94.75 88 ARG A N 1
ATOM 662 C CA . ARG A 1 88 ? 1.812 -0.440 -13.967 1.00 94.75 88 ARG A CA 1
ATOM 663 C C . ARG A 1 88 ? 3.295 -0.226 -14.279 1.00 94.75 88 ARG A C 1
ATOM 665 O O . ARG A 1 88 ? 3.940 -1.079 -14.893 1.00 94.75 88 ARG A O 1
ATOM 672 N N . LYS A 1 89 ? 3.872 0.897 -13.859 1.00 94.12 89 LYS A N 1
ATOM 673 C CA . LYS A 1 89 ? 5.318 1.143 -13.982 1.00 94.12 89 LYS A CA 1
ATOM 674 C C . LYS A 1 89 ? 6.140 0.127 -13.187 1.00 94.12 89 LYS A C 1
ATOM 676 O O . LYS A 1 89 ? 7.208 -0.268 -13.652 1.00 94.12 89 LYS A O 1
ATOM 681 N N . PHE A 1 90 ? 5.592 -0.343 -12.069 1.00 95.62 90 PHE A N 1
ATOM 682 C CA . PHE A 1 90 ? 6.220 -1.280 -11.143 1.00 95.62 90 PHE A CA 1
ATOM 683 C C . PHE A 1 90 ? 5.660 -2.691 -11.307 1.00 95.62 90 PHE A C 1
ATOM 685 O O . PHE A 1 90 ? 6.415 -3.620 -11.566 1.00 95.62 90 PHE A O 1
ATOM 692 N N . PHE A 1 91 ? 4.337 -2.842 -11.217 1.00 96.81 91 PHE A N 1
ATOM 693 C CA . PHE A 1 91 ? 3.678 -4.145 -11.217 1.00 96.81 91 PHE A CA 1
ATOM 694 C C . PHE A 1 91 ? 2.500 -4.159 -12.192 1.00 96.81 91 PHE A C 1
ATOM 696 O O . PHE A 1 91 ? 1.600 -3.324 -12.121 1.00 96.81 91 PHE A O 1
ATOM 703 N N . ASN A 1 92 ? 2.496 -5.143 -13.087 1.00 97.62 92 ASN A N 1
ATOM 704 C CA . ASN A 1 92 ? 1.404 -5.436 -14.010 1.00 97.62 92 ASN A CA 1
ATOM 705 C C . ASN A 1 92 ? 0.432 -6.469 -13.441 1.00 97.62 92 ASN A C 1
ATOM 707 O O . ASN A 1 92 ? -0.690 -6.568 -13.929 1.00 97.62 92 ASN A O 1
ATOM 711 N N . ARG A 1 93 ? 0.846 -7.249 -12.438 1.00 98.06 93 ARG A N 1
ATOM 712 C CA . ARG A 1 93 ? 0.032 -8.303 -11.827 1.00 98.06 93 ARG A CA 1
ATOM 713 C C . ARG A 1 93 ? 0.009 -8.158 -10.310 1.00 98.06 93 ARG A C 1
ATOM 715 O O . ARG A 1 93 ? 1.060 -7.991 -9.692 1.00 98.06 93 ARG A O 1
ATOM 722 N N . THR A 1 94 ? -1.186 -8.199 -9.725 1.00 97.50 94 THR A N 1
ATOM 723 C CA . THR A 1 94 ? -1.402 -8.099 -8.274 1.00 97.50 94 THR A CA 1
ATOM 724 C C . THR A 1 94 ? -2.533 -9.016 -7.809 1.00 97.50 94 THR A C 1
ATOM 726 O O . THR A 1 94 ? -3.334 -9.517 -8.609 1.00 97.50 94 THR A O 1
ATOM 729 N N . CYS A 1 95 ? -2.607 -9.246 -6.498 1.00 97.69 95 CYS A N 1
ATOM 730 C CA . CYS A 1 95 ? -3.700 -10.002 -5.901 1.00 97.69 95 CYS A CA 1
ATOM 731 C C . CYS A 1 95 ? -5.043 -9.268 -6.024 1.00 97.69 95 CYS A C 1
ATOM 733 O O . CYS A 1 95 ? -5.215 -8.150 -5.535 1.00 97.69 95 CYS A O 1
ATOM 735 N N . LYS A 1 96 ? -6.031 -9.945 -6.616 1.00 97.62 96 LYS A N 1
ATOM 736 C CA . LYS A 1 96 ? -7.439 -9.544 -6.608 1.00 97.62 96 LYS A CA 1
ATOM 737 C C . LYS A 1 96 ? -8.211 -10.453 -5.660 1.00 97.62 96 LYS A C 1
ATOM 739 O O . LYS A 1 96 ? -8.408 -11.634 -5.943 1.00 97.62 96 LYS A O 1
ATOM 744 N N . CYS A 1 97 ? -8.653 -9.883 -4.546 1.00 98.06 97 CYS A N 1
ATOM 745 C CA . CYS A 1 97 ? -9.343 -10.628 -3.500 1.00 98.06 97 CYS A CA 1
ATOM 746 C C . CYS A 1 97 ? -10.836 -10.822 -3.800 1.00 98.06 97 CYS A C 1
ATOM 748 O O . CYS A 1 97 ? -11.494 -9.957 -4.388 1.00 98.06 97 CYS A O 1
ATOM 750 N N . THR A 1 98 ? -11.366 -11.961 -3.364 1.00 98.00 98 THR A N 1
ATOM 751 C CA . THR A 1 98 ? -12.757 -12.390 -3.536 1.00 98.00 98 THR A CA 1
ATOM 752 C C . THR A 1 98 ? -13.627 -11.865 -2.392 1.00 98.00 98 THR A C 1
ATOM 754 O O . THR A 1 98 ? -13.191 -11.781 -1.246 1.00 98.00 98 THR A O 1
ATOM 757 N N . GLY A 1 99 ? -14.888 -11.520 -2.670 1.00 97.19 99 GLY A N 1
ATOM 758 C CA . GLY A 1 99 ? -15.863 -11.180 -1.626 1.00 97.19 99 GLY A CA 1
ATOM 759 C C . GLY A 1 99 ? -15.403 -10.044 -0.703 1.00 97.19 99 GLY A C 1
ATOM 760 O O . GLY A 1 99 ? -15.130 -8.934 -1.168 1.00 97.19 99 GLY A O 1
ATOM 761 N N . ASN A 1 100 ? -15.335 -10.316 0.603 1.00 98.12 100 ASN A N 1
ATOM 762 C CA . ASN A 1 100 ? -14.924 -9.361 1.639 1.00 98.12 100 ASN A CA 1
ATOM 763 C C . ASN A 1 100 ? -13.453 -9.482 2.064 1.00 98.12 100 ASN A C 1
ATOM 765 O O . ASN A 1 100 ? -13.028 -8.758 2.968 1.00 98.12 100 ASN A O 1
ATOM 769 N N . PHE A 1 101 ? -12.671 -10.345 1.413 1.00 98.38 101 PHE A N 1
ATOM 770 C CA . PHE A 1 101 ? -11.229 -10.414 1.632 1.00 98.38 101 PHE A CA 1
ATOM 771 C C . PHE A 1 101 ? -10.528 -9.171 1.062 1.00 98.38 101 PHE A C 1
ATOM 773 O O . PHE A 1 101 ? -11.020 -8.512 0.137 1.00 98.38 101 PHE A O 1
ATOM 780 N N . ALA A 1 102 ? -9.390 -8.816 1.654 1.00 97.06 102 ALA A N 1
ATOM 781 C CA . ALA A 1 102 ? -8.577 -7.657 1.298 1.00 97.06 102 ALA A CA 1
ATOM 782 C C . ALA A 1 102 ? -7.112 -7.843 1.732 1.00 97.06 102 ALA A C 1
ATOM 784 O O . ALA A 1 102 ? -6.743 -8.841 2.346 1.00 97.06 102 ALA A O 1
ATOM 785 N N . GLY A 1 103 ? -6.284 -6.835 1.461 1.00 95.31 103 GLY A N 1
ATOM 786 C CA . GLY A 1 103 ? -4.852 -6.855 1.759 1.00 95.31 103 GLY A CA 1
ATOM 787 C C . GLY A 1 103 ? -4.024 -7.335 0.571 1.00 95.31 103 GLY A C 1
ATOM 788 O O . GLY A 1 103 ? -4.559 -7.858 -0.404 1.00 95.31 103 GLY A O 1
ATOM 789 N N . TYR A 1 104 ? -2.710 -7.142 0.655 1.00 95.62 104 TYR A N 1
ATOM 790 C CA . TYR A 1 104 ? -1.794 -7.373 -0.465 1.00 95.62 104 TYR A CA 1
ATOM 791 C C . TYR A 1 104 ? -1.658 -8.850 -0.875 1.00 95.62 104 TYR A C 1
ATOM 793 O O . TYR A 1 104 ? -1.279 -9.126 -2.005 1.00 95.62 104 TYR A O 1
ATOM 801 N N . ASN A 1 105 ? -1.983 -9.787 0.023 1.00 97.00 105 ASN A N 1
ATOM 802 C CA . ASN A 1 105 ? -2.024 -11.236 -0.215 1.00 97.00 105 ASN A CA 1
ATOM 803 C C . ASN A 1 105 ? -3.419 -11.846 0.035 1.00 97.00 105 ASN A C 1
ATOM 805 O O . ASN A 1 105 ? -3.546 -13.061 0.159 1.00 97.00 105 ASN A O 1
ATOM 809 N N . CYS A 1 106 ? -4.460 -11.014 0.164 1.00 98.06 106 CYS A N 1
ATOM 810 C CA . CYS A 1 106 ? -5.829 -11.420 0.511 1.00 98.06 106 CYS A CA 1
ATOM 811 C C . CYS A 1 106 ? -6.027 -12.079 1.893 1.00 98.06 106 CYS A C 1
ATOM 813 O O . CYS A 1 106 ? -7.080 -12.664 2.150 1.00 98.06 106 CYS A O 1
ATOM 815 N N . GLY A 1 107 ? -5.061 -11.947 2.809 1.00 96.69 107 GLY A N 1
ATOM 816 C CA . GLY A 1 107 ? -5.170 -12.462 4.181 1.00 96.69 107 GLY A CA 1
ATOM 817 C C . GLY A 1 107 ? -6.010 -11.610 5.139 1.00 96.69 107 GLY A C 1
ATOM 818 O O . GLY A 1 107 ? -6.352 -12.066 6.226 1.00 96.69 107 GLY A O 1
ATOM 819 N N . GLY A 1 108 ? -6.340 -10.372 4.766 1.00 96.50 108 GLY A N 1
ATOM 820 C CA . GLY A 1 108 ? -7.123 -9.446 5.584 1.00 96.50 108 GLY A CA 1
ATOM 821 C C . GLY A 1 108 ? -8.587 -9.346 5.157 1.00 96.50 108 GLY A C 1
ATOM 822 O O . GLY A 1 108 ? -9.030 -9.966 4.193 1.00 96.50 108 GLY A O 1
ATOM 823 N N . CYS A 1 109 ? -9.336 -8.490 5.852 1.00 97.44 109 CYS A N 1
ATOM 824 C CA . CYS A 1 109 ? -10.729 -8.176 5.533 1.00 97.44 109 CYS A CA 1
ATOM 825 C C . CYS A 1 109 ? -10.891 -6.726 5.082 1.00 97.44 109 CYS A C 1
ATOM 827 O O . CYS A 1 109 ? -10.190 -5.829 5.562 1.00 97.44 109 CYS A O 1
ATOM 829 N N . LYS A 1 110 ? -11.862 -6.481 4.196 1.00 96.50 110 LYS A N 1
ATOM 830 C CA . LYS A 1 110 ? -12.276 -5.130 3.803 1.00 96.50 110 LYS A CA 1
ATOM 831 C C . LYS A 1 110 ? -12.665 -4.299 5.027 1.00 96.50 110 LYS A C 1
ATOM 833 O O . LYS A 1 110 ? -13.074 -4.818 6.069 1.00 96.50 110 LYS A O 1
ATOM 838 N N . PHE A 1 111 ? -12.564 -2.977 4.893 1.00 93.81 111 PHE A N 1
ATOM 839 C CA . PHE A 1 111 ? -13.045 -2.063 5.924 1.00 93.81 111 PHE A CA 1
ATOM 840 C C . PHE A 1 111 ? -14.515 -2.364 6.262 1.00 93.81 111 PHE A C 1
ATOM 842 O O . PHE A 1 111 ? -15.330 -2.577 5.367 1.00 93.81 111 PHE A O 1
ATOM 849 N N . GLY A 1 112 ? -14.837 -2.422 7.556 1.00 95.25 112 GLY A N 1
ATOM 850 C CA . GLY A 1 112 ? -16.162 -2.823 8.041 1.00 95.25 112 GLY A CA 1
ATOM 851 C C . GLY A 1 112 ? -16.372 -4.331 8.231 1.00 95.25 112 GLY A C 1
ATOM 852 O O . GLY A 1 112 ? -17.391 -4.703 8.802 1.00 95.25 112 GLY A O 1
ATOM 853 N N . TRP A 1 113 ? -15.416 -5.184 7.846 1.00 97.12 113 TRP A N 1
ATOM 854 C CA . TRP A 1 113 ? -15.496 -6.643 8.000 1.00 97.12 113 TRP A CA 1
ATOM 855 C C . TRP A 1 113 ? -14.361 -7.202 8.869 1.00 97.12 113 TRP A C 1
ATOM 857 O O . TRP A 1 113 ? -13.275 -6.617 8.950 1.00 97.12 113 TRP A O 1
ATOM 867 N N . THR A 1 114 ? -14.630 -8.313 9.552 1.00 97.31 114 THR A N 1
ATOM 868 C CA . THR A 1 114 ? -13.721 -9.036 10.452 1.00 97.31 114 THR A CA 1
ATOM 869 C C . THR A 1 114 ? -14.056 -10.532 10.478 1.00 97.31 114 THR A C 1
ATOM 871 O O . THR A 1 114 ? -14.971 -10.982 9.788 1.00 97.31 114 THR A O 1
ATOM 874 N N . GLY A 1 115 ? -13.319 -11.293 11.285 1.00 96.44 115 GLY A N 1
ATOM 875 C CA . GLY A 1 115 ? -13.430 -12.744 11.384 1.00 96.44 115 GLY A CA 1
ATOM 876 C C . GLY A 1 115 ? -12.537 -13.461 10.364 1.00 96.44 115 GLY A C 1
ATOM 877 O O . GLY A 1 115 ? -12.082 -12.842 9.400 1.00 96.44 115 GLY A O 1
ATOM 878 N N . PRO A 1 116 ? -12.278 -14.765 10.554 1.00 94.94 116 PRO A N 1
ATOM 879 C CA . PRO A 1 116 ? -11.379 -15.537 9.690 1.00 94.94 116 PRO A CA 1
ATOM 880 C C . PRO A 1 116 ? -11.844 -15.586 8.225 1.00 94.94 116 PRO A C 1
ATOM 882 O O . PRO A 1 116 ? -11.008 -15.633 7.322 1.00 94.94 116 PRO A O 1
ATOM 885 N N . ASN A 1 117 ? -13.160 -15.505 7.993 1.00 96.50 117 ASN A N 1
ATOM 886 C CA . ASN A 1 117 ? -13.791 -15.547 6.671 1.00 96.50 117 ASN A CA 1
ATOM 887 C C . ASN A 1 117 ? -14.292 -14.175 6.183 1.00 96.50 117 ASN A C 1
ATOM 889 O O . ASN A 1 117 ? -14.935 -14.092 5.140 1.00 96.50 117 ASN A O 1
ATOM 893 N N . CYS A 1 118 ? -14.015 -13.091 6.920 1.00 97.69 118 CYS A N 1
ATOM 894 C CA . CYS A 1 118 ? -14.468 -11.734 6.587 1.00 97.69 118 CYS A CA 1
ATOM 895 C C . CYS A 1 118 ? -15.992 -11.593 6.394 1.00 97.69 118 CYS A C 1
ATOM 897 O O . CYS A 1 118 ? -16.470 -10.772 5.608 1.00 97.69 118 CYS A O 1
ATOM 899 N N . ASP A 1 119 ? -16.759 -12.392 7.126 1.00 97.31 119 ASP A N 1
ATOM 900 C CA . ASP A 1 119 ? -18.219 -12.488 7.099 1.00 97.31 119 ASP A CA 1
ATOM 901 C C . ASP A 1 119 ? -18.887 -11.793 8.298 1.00 97.31 119 ASP A C 1
ATOM 903 O O . ASP A 1 119 ? -20.102 -11.597 8.316 1.00 97.31 119 ASP A O 1
ATOM 907 N N . GLN A 1 120 ? -18.099 -11.343 9.276 1.00 97.75 120 GLN A N 1
ATOM 908 C CA . GLN A 1 120 ? -18.591 -10.628 10.448 1.00 97.75 120 GLN A CA 1
ATOM 909 C C . GLN A 1 120 ? -18.441 -9.122 10.248 1.00 97.75 120 GLN A C 1
ATOM 911 O O . GLN A 1 120 ? -17.374 -8.633 9.870 1.00 97.75 120 GLN A O 1
ATOM 916 N N . LYS A 1 121 ? -19.490 -8.349 10.542 1.00 96.69 121 LYS A N 1
ATOM 917 C CA . LYS A 1 121 ? -19.387 -6.884 10.533 1.00 96.69 121 LYS A CA 1
ATOM 918 C C . LYS A 1 121 ? -18.575 -6.411 11.735 1.00 96.69 121 LYS A C 1
ATOM 920 O O . LYS A 1 121 ? -18.834 -6.811 12.867 1.00 96.69 121 LYS A O 1
ATOM 925 N N . LYS A 1 122 ? -17.619 -5.515 11.494 1.00 95.25 122 LYS A N 1
ATOM 926 C CA . LYS A 1 122 ? -16.919 -4.807 12.569 1.00 95.25 122 LYS A CA 1
ATOM 927 C C . LYS A 1 122 ? -17.918 -3.941 13.342 1.00 95.25 122 LYS A C 1
ATOM 929 O O . LYS A 1 122 ? -18.751 -3.288 12.707 1.00 95.25 122 LYS A O 1
ATOM 934 N N . PRO A 1 123 ? -17.812 -3.879 14.681 1.00 94.31 123 PRO A N 1
ATOM 935 C CA . PRO A 1 123 ? -18.518 -2.871 15.455 1.00 94.31 123 PRO A CA 1
ATOM 936 C C . PRO A 1 123 ? -18.228 -1.469 14.894 1.00 94.31 123 PRO A C 1
ATOM 938 O O . PRO A 1 123 ? -17.084 -1.193 14.511 1.00 94.31 123 PRO A O 1
ATOM 941 N N . PRO A 1 124 ? -19.236 -0.586 14.803 1.00 90.56 124 PRO A N 1
ATOM 942 C CA . PRO A 1 124 ? -19.033 0.760 14.290 1.00 90.56 124 PRO A CA 1
ATOM 943 C C . PRO A 1 124 ? -18.054 1.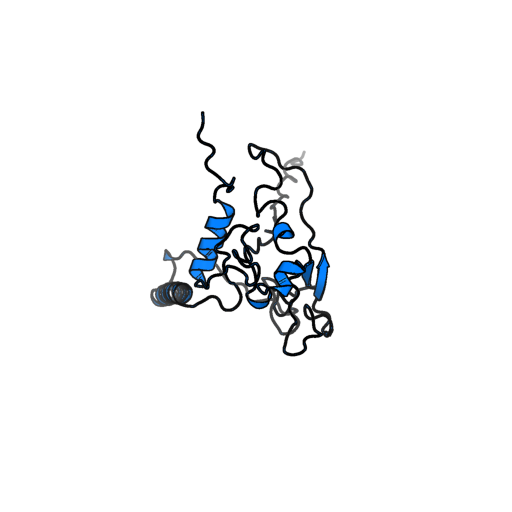526 15.185 1.00 90.56 124 PRO A C 1
ATOM 945 O O . PRO A 1 124 ? -18.184 1.538 16.406 1.00 90.56 124 PRO A O 1
ATOM 948 N N . VAL A 1 125 ? -17.084 2.192 14.561 1.00 91.50 125 VAL A N 1
ATOM 949 C CA . VAL A 1 125 ? -16.134 3.072 15.250 1.00 91.50 125 VAL A CA 1
ATOM 950 C C . VAL A 1 125 ? -16.581 4.516 15.049 1.00 91.50 125 VAL A C 1
ATOM 952 O O . VAL A 1 125 ? -16.714 4.975 13.914 1.00 91.50 125 VAL A O 1
ATOM 955 N N . LEU A 1 126 ? -16.801 5.241 16.146 1.00 93.06 126 LEU A N 1
ATOM 956 C CA . LEU A 1 126 ? -17.202 6.647 16.118 1.00 93.06 126 LEU A CA 1
ATOM 957 C C . LEU A 1 126 ? -15.966 7.551 16.119 1.00 93.06 126 LEU A C 1
ATOM 959 O O . LEU A 1 126 ? -15.228 7.612 17.101 1.00 93.06 126 LEU A O 1
ATOM 963 N N . ARG A 1 127 ? -15.752 8.292 15.027 1.00 95.50 127 ARG A N 1
ATOM 964 C CA . ARG A 1 127 ? -14.733 9.351 14.971 1.00 95.50 127 ARG A CA 1
ATOM 965 C C . ARG A 1 127 ? -15.273 10.588 15.691 1.00 95.50 127 ARG A C 1
ATOM 967 O O . ARG A 1 127 ? -16.236 11.193 15.229 1.00 95.50 127 ARG A O 1
ATOM 974 N N . ARG A 1 128 ? -14.678 10.937 16.832 1.00 95.50 128 ARG A N 1
ATOM 975 C CA . ARG A 1 128 ? -15.107 12.051 17.697 1.00 95.50 128 ARG A CA 1
ATOM 976 C C . ARG A 1 128 ? -14.171 13.252 17.559 1.00 95.50 128 ARG A C 1
ATOM 978 O O . ARG A 1 128 ? -13.029 13.114 17.131 1.00 95.50 128 ARG A O 1
ATOM 985 N N . ASN A 1 129 ? -14.650 14.432 17.952 1.00 96.25 129 ASN A N 1
ATOM 986 C CA . ASN A 1 129 ? -13.814 15.627 18.061 1.00 96.25 129 ASN A CA 1
ATOM 987 C C . ASN A 1 129 ? -12.765 15.425 19.171 1.00 96.25 129 ASN A C 1
ATOM 989 O O . ASN A 1 129 ? -13.130 15.072 20.295 1.00 96.25 129 ASN A O 1
ATOM 993 N N . ILE A 1 130 ? -11.489 15.692 18.883 1.00 95.50 130 ILE A N 1
ATOM 994 C CA . ILE A 1 130 ? -10.376 15.540 19.835 1.00 95.50 130 ILE A CA 1
ATOM 995 C C . ILE A 1 130 ? -10.560 16.368 21.121 1.00 95.50 130 ILE A C 1
ATOM 997 O O . ILE A 1 130 ? -10.154 15.944 22.205 1.00 95.50 130 ILE A O 1
ATOM 1001 N N . HIS A 1 131 ? -11.238 17.516 21.033 1.00 95.19 131 HIS A N 1
ATOM 1002 C CA . HIS A 1 131 ? -11.538 18.368 22.186 1.00 95.19 131 HIS A CA 1
ATOM 1003 C C . HIS A 1 131 ? -12.626 17.784 23.096 1.00 95.19 131 HIS A C 1
ATOM 1005 O O . HIS A 1 131 ? -12.691 18.149 24.264 1.00 95.19 131 HIS A O 1
ATOM 1011 N N . SER A 1 132 ? -13.442 16.855 22.586 1.00 97.12 132 SER A N 1
ATOM 1012 C CA . SER A 1 132 ? -14.494 16.168 23.352 1.00 97.12 132 SER A CA 1
ATOM 1013 C C . SER A 1 132 ? -14.017 14.900 24.072 1.00 97.12 132 SER A C 1
ATOM 1015 O O . SER A 1 132 ? -14.818 14.244 24.738 1.00 97.12 132 SER A O 1
ATOM 1017 N N . LEU A 1 133 ? -12.745 14.524 23.903 1.00 96.94 133 LEU A N 1
ATOM 1018 C CA . LEU A 1 133 ? -12.154 13.350 24.545 1.00 96.94 133 LEU A CA 1
ATOM 1019 C C . LEU A 1 133 ? -11.836 13.628 26.016 1.00 96.94 133 LEU A C 1
ATOM 1021 O O . LEU A 1 133 ? -11.391 14.726 26.367 1.00 96.94 133 LEU A O 1
ATOM 1025 N N . THR A 1 134 ? -12.001 12.604 26.853 1.00 97.81 134 THR A N 1
ATOM 1026 C CA . THR A 1 134 ? -11.492 12.599 28.229 1.00 97.81 134 THR A CA 1
ATOM 1027 C C . THR A 1 134 ? -9.958 12.696 28.242 1.00 97.81 134 THR A C 1
ATOM 1029 O O . THR A 1 134 ? -9.312 12.370 27.239 1.00 97.81 134 THR A O 1
ATOM 1032 N N . PRO A 1 135 ? -9.335 13.117 29.361 1.00 98.00 135 PRO A N 1
ATOM 1033 C CA . PRO A 1 135 ? -7.875 13.166 29.462 1.00 98.00 135 PRO A CA 1
ATOM 1034 C C . PRO A 1 135 ? -7.199 11.827 29.128 1.00 98.00 135 PRO A C 1
ATOM 1036 O O . PRO A 1 135 ? -6.234 11.814 28.370 1.00 98.00 135 PRO A O 1
ATOM 1039 N N . GLN A 1 136 ? -7.760 10.709 29.602 1.00 98.06 136 GLN A N 1
ATOM 1040 C CA . GLN A 1 136 ? -7.233 9.365 29.349 1.00 98.06 136 GLN A CA 1
ATOM 1041 C C . GLN A 1 136 ? -7.343 8.954 27.872 1.00 98.06 136 GLN A C 1
ATOM 1043 O O . GLN A 1 136 ? -6.374 8.464 27.300 1.00 98.06 136 GLN A O 1
ATOM 1048 N N . GLU A 1 137 ? -8.495 9.172 27.224 1.00 97.56 137 GLU A N 1
ATOM 1049 C CA . GLU A 1 137 ? -8.661 8.883 25.788 1.00 97.56 137 GLU A CA 1
ATOM 1050 C C . GLU A 1 137 ? -7.699 9.723 24.935 1.00 97.56 137 GLU A C 1
ATOM 1052 O O . GLU A 1 137 ? -7.140 9.242 23.947 1.00 97.56 137 GLU A O 1
ATOM 1057 N N . ARG A 1 138 ? -7.496 10.992 25.312 1.00 97.62 138 ARG A N 1
ATOM 1058 C CA . ARG A 1 138 ? -6.566 11.887 24.619 1.00 97.62 138 ARG A CA 1
ATOM 1059 C C . ARG A 1 138 ? -5.125 11.410 24.762 1.00 97.62 138 ARG A C 1
ATOM 1061 O O . ARG A 1 138 ? -4.406 11.400 23.767 1.00 97.62 138 ARG A O 1
ATOM 1068 N N . GLU A 1 139 ? -4.714 11.015 25.963 1.00 97.88 139 GLU A N 1
ATOM 1069 C CA . GLU A 1 139 ? -3.388 10.443 26.204 1.00 97.88 139 GLU A CA 1
ATOM 1070 C C . GLU A 1 139 ? -3.184 9.177 25.367 1.00 97.88 139 GLU A C 1
ATOM 1072 O O . GLU A 1 139 ? -2.232 9.115 24.597 1.00 97.88 139 GLU A O 1
ATOM 1077 N N . GLN A 1 140 ? -4.132 8.234 25.394 1.00 98.00 140 GLN A N 1
ATOM 1078 C CA . GLN A 1 140 ? -4.082 7.022 24.568 1.00 98.00 140 GLN A CA 1
ATOM 1079 C C . GLN A 1 140 ? -3.924 7.332 23.072 1.00 98.00 140 GLN A C 1
ATOM 1081 O O . GLN A 1 140 ? -3.120 6.695 22.391 1.00 98.00 140 GLN A O 1
ATOM 1086 N N . PHE A 1 141 ? -4.661 8.322 22.556 1.00 97.00 141 PHE A N 1
ATOM 1087 C CA . PHE A 1 141 ? -4.548 8.751 21.162 1.00 97.00 141 PHE A CA 1
ATOM 1088 C C . PHE A 1 141 ? -3.156 9.314 20.838 1.00 97.00 141 PHE A C 1
ATOM 1090 O O . PHE A 1 141 ? -2.551 8.921 19.840 1.00 97.00 141 PHE A O 1
ATOM 1097 N N . LEU A 1 142 ? -2.631 10.205 21.683 1.00 97.25 142 LEU A N 1
ATOM 1098 C CA . LEU A 1 142 ? -1.307 10.803 21.489 1.00 97.25 142 LEU A CA 1
ATOM 1099 C C . LEU A 1 142 ? -0.189 9.759 21.614 1.00 97.25 142 LEU A C 1
ATOM 1101 O O . LEU A 1 142 ? 0.718 9.742 20.783 1.00 97.25 142 LEU A O 1
ATOM 1105 N N . THR A 1 143 ? -0.283 8.844 22.581 1.00 98.44 143 THR A N 1
ATOM 1106 C CA . THR A 1 143 ? 0.653 7.724 22.739 1.00 98.44 143 THR A CA 1
ATOM 1107 C C . THR A 1 143 ? 0.623 6.795 21.527 1.00 98.44 143 THR A C 1
ATOM 1109 O O . THR A 1 143 ? 1.677 6.368 21.063 1.00 98.44 143 THR A O 1
ATOM 1112 N N . ALA A 1 144 ? -0.555 6.506 20.965 1.00 98.38 144 ALA A N 1
ATOM 1113 C CA . ALA A 1 144 ? -0.663 5.686 19.759 1.00 98.38 144 ALA A CA 1
ATOM 1114 C C . ALA A 1 144 ? -0.027 6.363 18.532 1.00 98.38 144 ALA A C 1
ATOM 1116 O O . ALA A 1 144 ? 0.621 5.686 17.733 1.00 98.38 144 ALA A O 1
ATOM 1117 N N . LEU A 1 145 ? -0.168 7.688 18.388 1.00 98.25 145 LEU A N 1
ATOM 1118 C CA . LEU A 1 145 ? 0.501 8.448 17.326 1.00 98.25 145 LEU A CA 1
ATOM 1119 C C . LEU A 1 145 ? 2.026 8.445 17.484 1.00 98.25 145 LEU A C 1
ATOM 1121 O O . LEU A 1 145 ? 2.737 8.206 16.508 1.00 98.25 145 LEU A O 1
ATOM 1125 N N . ASP A 1 146 ? 2.527 8.670 18.701 1.00 98.50 146 ASP A N 1
ATOM 1126 C CA . ASP A 1 146 ? 3.962 8.612 18.997 1.00 98.50 146 ASP A CA 1
ATOM 1127 C C . ASP A 1 146 ? 4.535 7.211 18.730 1.00 98.50 146 ASP A C 1
ATOM 1129 O O . ASP A 1 146 ? 5.571 7.071 18.075 1.00 98.50 146 ASP A O 1
ATOM 1133 N N . LEU A 1 147 ? 3.811 6.163 19.136 1.00 98.62 147 LEU A N 1
ATOM 1134 C CA . LEU A 1 147 ? 4.176 4.784 18.829 1.00 98.62 147 LEU A CA 1
ATOM 1135 C C . LEU A 1 147 ? 4.209 4.546 17.315 1.00 98.62 147 LEU A C 1
ATOM 1137 O O . LEU A 1 147 ? 5.210 4.054 16.803 1.00 98.62 147 LEU A O 1
ATOM 1141 N N . ALA A 1 148 ? 3.179 4.959 16.571 1.00 98.44 148 ALA A N 1
ATOM 1142 C CA . ALA A 1 148 ? 3.138 4.811 15.114 1.00 98.44 148 ALA A CA 1
ATOM 1143 C C . ALA A 1 148 ? 4.288 5.546 14.402 1.00 98.44 148 ALA A C 1
ATOM 1145 O O . ALA A 1 148 ? 4.761 5.093 13.359 1.00 98.44 148 ALA A O 1
ATOM 1146 N N . LYS A 1 149 ? 4.759 6.665 14.960 1.00 98.06 149 LYS A N 1
ATOM 1147 C CA . LYS A 1 149 ? 5.914 7.415 14.451 1.00 98.06 149 LYS A CA 1
ATOM 1148 C C . LYS A 1 149 ? 7.253 6.725 14.738 1.00 98.06 149 LYS A C 1
ATOM 1150 O O . LYS A 1 149 ? 8.207 6.920 13.988 1.00 98.06 149 LYS A O 1
ATOM 1155 N N . LYS A 1 150 ? 7.336 5.911 15.790 1.00 97.75 150 LYS A N 1
ATOM 1156 C CA . LYS A 1 150 ? 8.560 5.193 16.190 1.00 97.75 150 LYS A CA 1
ATOM 1157 C C . LYS A 1 150 ? 8.612 3.750 15.680 1.00 97.75 150 LYS A C 1
ATOM 1159 O O . LYS A 1 150 ? 9.697 3.203 15.508 1.00 97.75 150 LYS A O 1
ATOM 1164 N N . SER A 1 151 ? 7.465 3.128 15.424 1.00 98.12 151 SER A N 1
ATOM 1165 C CA . SER A 1 151 ? 7.368 1.747 14.950 1.00 98.12 151 SER A CA 1
ATOM 1166 C C . SER A 1 151 ? 7.539 1.660 13.438 1.00 98.12 151 SER A C 1
ATOM 1168 O O . SER A 1 151 ? 6.773 2.264 12.688 1.00 98.12 151 SER A O 1
ATOM 1170 N N . VAL A 1 152 ? 8.514 0.865 12.990 1.00 97.31 152 VAL A N 1
ATOM 1171 C CA . VAL A 1 152 ? 8.714 0.533 11.570 1.00 97.31 152 VAL A CA 1
ATOM 1172 C C . VAL A 1 152 ? 7.465 -0.153 11.016 1.00 97.31 152 VAL A C 1
ATOM 1174 O O . VAL A 1 152 ? 6.899 -1.032 11.665 1.00 97.31 152 VAL A O 1
ATOM 1177 N N . HIS A 1 153 ? 7.045 0.233 9.811 1.00 97.19 153 HIS A N 1
ATOM 1178 C CA . HIS A 1 153 ? 5.915 -0.395 9.148 1.00 97.19 153 HIS A CA 1
ATOM 1179 C C . HIS A 1 153 ? 6.231 -1.881 8.870 1.00 97.19 153 HIS A C 1
ATOM 1181 O O . HIS A 1 153 ? 7.228 -2.177 8.202 1.00 97.19 153 HIS A O 1
ATOM 1187 N N . PRO A 1 154 ? 5.396 -2.829 9.343 1.00 95.94 154 PRO A N 1
ATOM 1188 C CA . PRO A 1 154 ? 5.674 -4.257 9.178 1.00 95.94 154 PRO A CA 1
ATOM 1189 C C . PRO A 1 154 ? 5.626 -4.682 7.705 1.00 95.94 154 PRO A C 1
ATOM 1191 O O . PRO A 1 154 ? 6.560 -5.310 7.207 1.00 95.94 154 PRO A O 1
ATOM 1194 N N . ASP A 1 155 ? 4.567 -4.278 6.997 1.00 95.25 155 ASP A N 1
ATOM 1195 C CA . ASP A 1 155 ? 4.298 -4.775 5.645 1.00 95.25 155 ASP A CA 1
ATOM 1196 C C . ASP A 1 155 ? 4.889 -3.938 4.507 1.00 95.25 155 ASP A C 1
ATOM 1198 O O . ASP A 1 155 ? 5.341 -4.514 3.523 1.00 95.25 155 ASP A O 1
ATOM 1202 N N . TYR A 1 156 ? 4.887 -2.605 4.598 1.00 96.38 156 TYR A N 1
ATOM 1203 C CA . TYR A 1 156 ? 5.262 -1.724 3.487 1.00 96.38 156 TYR A CA 1
ATOM 1204 C C . TYR A 1 156 ? 6.634 -1.070 3.691 1.00 96.38 156 TYR A C 1
ATOM 1206 O O . TYR A 1 156 ? 7.078 -0.809 4.809 1.00 96.38 156 TYR A O 1
ATOM 1214 N N . VAL A 1 157 ? 7.302 -0.791 2.577 1.00 96.25 157 VAL A N 1
ATOM 1215 C CA . VAL A 1 157 ? 8.595 -0.090 2.483 1.00 96.25 157 VAL A CA 1
ATOM 1216 C C . VAL A 1 157 ? 8.467 1.024 1.469 1.00 96.25 157 VAL A C 1
ATOM 1218 O O . VAL A 1 157 ? 7.633 0.899 0.593 1.00 96.25 157 VAL A O 1
ATOM 1221 N N . ILE A 1 158 ? 9.287 2.071 1.525 1.00 95.31 158 ILE A N 1
ATOM 1222 C CA . ILE A 1 158 ? 9.250 3.149 0.527 1.00 95.31 158 ILE A CA 1
ATOM 1223 C C . ILE A 1 158 ? 10.345 2.998 -0.526 1.00 95.31 158 ILE A C 1
ATOM 1225 O O . ILE A 1 158 ? 11.452 2.588 -0.204 1.00 95.31 158 ILE A O 1
ATOM 1229 N N . THR A 1 159 ? 10.061 3.351 -1.774 1.00 92.94 159 THR A N 1
ATOM 1230 C CA . THR A 1 159 ? 11.047 3.526 -2.840 1.00 92.94 159 THR A CA 1
ATOM 1231 C C . THR A 1 159 ? 11.813 4.828 -2.634 1.00 92.94 159 THR A C 1
ATOM 1233 O O . THR A 1 159 ? 11.234 5.878 -2.348 1.00 92.94 159 THR A O 1
ATOM 1236 N N . THR A 1 160 ? 13.135 4.761 -2.774 1.00 89.56 160 THR A N 1
ATOM 1237 C CA . THR A 1 160 ? 14.024 5.931 -2.663 1.00 89.56 160 THR A CA 1
ATOM 1238 C C . THR A 1 160 ? 14.454 6.470 -4.023 1.00 89.56 160 THR A C 1
ATOM 1240 O O . THR A 1 160 ? 15.040 7.546 -4.102 1.00 89.56 160 THR A O 1
ATOM 1243 N N . GLN A 1 161 ? 14.150 5.732 -5.091 1.00 89.56 161 GLN A N 1
ATOM 1244 C CA . GLN A 1 161 ? 14.509 6.055 -6.464 1.00 89.56 161 GLN A CA 1
ATOM 1245 C C . GLN A 1 161 ? 13.277 6.109 -7.363 1.00 89.56 161 GLN A C 1
ATOM 1247 O O . GLN A 1 161 ? 12.220 5.552 -7.066 1.00 89.56 161 GLN A O 1
ATOM 1252 N N . HIS A 1 162 ? 13.453 6.774 -8.499 1.00 90.19 162 HIS A N 1
ATOM 1253 C CA . HIS A 1 162 ? 12.526 6.742 -9.622 1.00 90.19 162 HIS A CA 1
ATOM 1254 C C . HIS A 1 162 ? 12.393 5.324 -10.208 1.00 90.19 162 HIS A C 1
ATOM 1256 O O . HIS A 1 162 ? 13.341 4.543 -10.112 1.00 90.19 162 HIS A O 1
ATOM 1262 N N . TRP A 1 163 ? 11.277 4.994 -10.880 1.00 90.00 163 TRP A N 1
ATOM 1263 C CA . TRP A 1 163 ? 11.042 3.630 -11.396 1.00 90.00 163 TRP A CA 1
ATOM 1264 C C . TRP A 1 163 ? 12.167 3.125 -12.318 1.00 90.00 163 TRP A C 1
ATOM 1266 O O . TRP A 1 163 ? 12.478 1.938 -12.312 1.00 90.00 163 TRP A O 1
ATOM 1276 N N . LEU A 1 164 ? 12.810 4.026 -13.074 1.00 91.12 164 LEU A N 1
ATOM 1277 C CA . LEU A 1 164 ? 13.948 3.700 -13.947 1.00 91.12 164 LEU A CA 1
ATOM 1278 C C . LEU A 1 164 ? 15.205 3.278 -13.171 1.00 91.12 164 LEU A C 1
ATOM 1280 O O . LEU A 1 164 ? 15.984 2.472 -13.663 1.00 91.12 164 LEU A O 1
ATOM 1284 N N . GLY A 1 165 ? 15.403 3.821 -11.970 1.00 91.12 165 GLY A N 1
ATOM 1285 C CA . GLY A 1 165 ? 16.536 3.516 -11.093 1.00 91.12 165 GLY A CA 1
ATOM 1286 C C . GLY A 1 165 ? 16.191 2.519 -9.990 1.00 91.12 165 GLY A C 1
ATOM 1287 O O . GLY A 1 165 ? 16.963 2.370 -9.043 1.00 91.12 165 GLY A O 1
ATOM 1288 N N . LEU A 1 166 ? 15.029 1.861 -10.069 1.00 92.25 166 LEU A N 1
ATOM 1289 C CA . LEU A 1 166 ? 14.494 1.077 -8.961 1.00 92.25 166 LEU A CA 1
ATOM 1290 C C . LEU A 1 166 ? 15.405 -0.080 -8.551 1.00 92.25 166 LEU A C 1
ATOM 1292 O O . LEU A 1 166 ? 15.438 -0.389 -7.373 1.00 92.25 166 LEU A O 1
ATOM 1296 N N . LEU A 1 167 ? 16.151 -0.697 -9.469 1.00 94.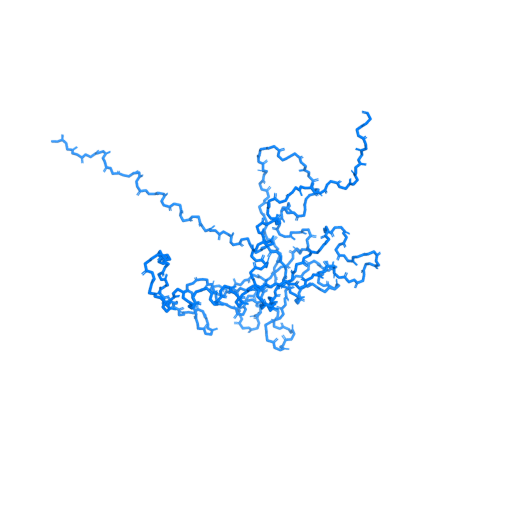19 167 LEU A N 1
ATOM 1297 C CA . LEU A 1 167 ? 17.079 -1.797 -9.159 1.00 94.19 167 LEU A CA 1
ATOM 1298 C C . LEU A 1 167 ? 18.520 -1.335 -8.866 1.00 94.19 167 LEU A C 1
ATOM 1300 O O . LEU A 1 167 ? 19.434 -2.156 -8.753 1.00 94.19 167 LEU A O 1
ATOM 1304 N N . GLY A 1 168 ? 18.729 -0.023 -8.729 1.00 90.50 168 GLY A N 1
ATOM 1305 C CA . GLY A 1 168 ? 20.043 0.570 -8.511 1.00 90.50 168 GLY A CA 1
ATOM 1306 C C . GLY A 1 168 ? 20.962 0.463 -9.736 1.00 90.50 168 GLY A C 1
ATOM 1307 O O . GLY A 1 168 ? 20.571 -0.074 -10.773 1.00 90.50 168 GLY A O 1
ATOM 1308 N N . PRO A 1 169 ? 22.206 0.962 -9.635 1.00 91.06 169 PRO A N 1
ATOM 1309 C CA . PRO A 1 169 ? 23.139 1.009 -10.764 1.00 91.06 169 PRO A CA 1
ATOM 1310 C C . PRO A 1 169 ? 23.552 -0.379 -11.269 1.00 91.06 169 PRO A C 1
ATOM 1312 O O . PRO A 1 169 ? 23.809 -0.550 -12.455 1.00 91.06 169 PRO A O 1
ATOM 1315 N N . ASN A 1 170 ? 23.581 -1.375 -10.380 1.00 91.69 170 ASN A N 1
ATOM 1316 C CA . ASN A 1 170 ? 23.970 -2.743 -10.722 1.00 91.69 170 ASN A CA 1
ATOM 1317 C C . ASN A 1 170 ? 22.787 -3.601 -11.196 1.00 91.69 170 ASN A C 1
ATOM 1319 O O . ASN A 1 170 ? 22.998 -4.723 -11.643 1.00 91.69 170 ASN A O 1
ATOM 1323 N N . GLY A 1 171 ? 21.547 -3.116 -11.066 1.00 91.56 171 GLY A N 1
ATOM 1324 C CA . GLY A 1 171 ? 20.354 -3.868 -11.457 1.00 91.56 171 GLY A CA 1
ATOM 1325 C C . GLY A 1 171 ? 20.036 -5.083 -10.574 1.00 91.56 171 GLY A C 1
ATOM 1326 O O . GLY A 1 171 ? 19.252 -5.931 -10.986 1.00 91.56 171 GLY A O 1
ATOM 1327 N N . THR A 1 172 ? 20.634 -5.200 -9.385 1.00 91.69 172 THR A N 1
ATOM 1328 C CA . THR A 1 172 ? 20.568 -6.419 -8.558 1.00 91.69 172 THR A CA 1
ATOM 1329 C C . THR A 1 172 ? 19.642 -6.325 -7.350 1.00 91.69 172 THR A C 1
ATOM 1331 O O . THR A 1 172 ? 19.266 -7.362 -6.805 1.00 91.69 172 THR A O 1
ATOM 1334 N N . GLN A 1 173 ? 19.264 -5.122 -6.902 1.00 91.88 173 GLN A N 1
ATOM 1335 C CA . GLN A 1 173 ? 18.443 -4.973 -5.700 1.00 91.88 173 GLN A CA 1
ATOM 1336 C C . GLN A 1 173 ? 17.519 -3.750 -5.758 1.00 91.88 173 GLN A C 1
ATOM 1338 O O . GLN A 1 173 ? 17.982 -2.647 -6.067 1.00 91.88 173 GLN A O 1
ATOM 1343 N N . PRO A 1 174 ? 16.237 -3.906 -5.378 1.00 94.44 174 PRO A N 1
ATOM 1344 C CA . PRO A 1 174 ? 15.322 -2.784 -5.234 1.00 94.44 174 PRO A CA 1
ATOM 1345 C C . PRO A 1 174 ? 15.820 -1.720 -4.244 1.00 94.44 174 PRO A C 1
ATOM 1347 O O . PRO A 1 174 ? 16.210 -2.025 -3.118 1.00 94.44 174 PRO A O 1
ATOM 1350 N N . GLN A 1 175 ? 15.769 -0.457 -4.656 1.00 93.88 175 GLN A N 1
ATOM 1351 C CA . GLN A 1 175 ? 16.177 0.708 -3.878 1.00 93.88 175 GLN A CA 1
ATOM 1352 C C . GLN A 1 175 ? 15.018 1.152 -2.983 1.00 93.88 175 GLN A C 1
ATOM 1354 O O . GLN A 1 175 ? 14.182 1.985 -3.354 1.00 93.88 175 GLN A O 1
ATOM 1359 N N . ILE A 1 176 ? 14.953 0.527 -1.808 1.00 94.62 176 ILE A N 1
ATOM 1360 C CA . ILE A 1 1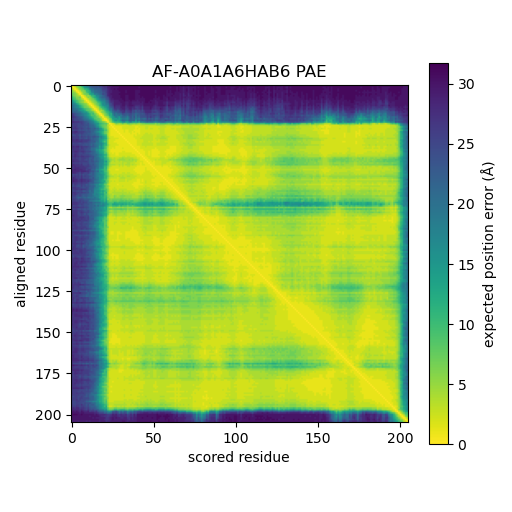76 ? 13.896 0.713 -0.814 1.00 94.62 176 ILE A CA 1
ATOM 1361 C C . ILE A 1 176 ? 14.457 1.151 0.540 1.00 94.62 176 ILE A C 1
ATOM 1363 O O . ILE A 1 176 ? 15.606 0.871 0.876 1.00 94.62 176 ILE A O 1
ATOM 1367 N N . ALA A 1 177 ? 13.620 1.793 1.348 1.00 94.31 177 ALA A N 1
ATOM 1368 C CA . ALA A 1 177 ? 13.914 2.131 2.730 1.00 94.31 177 ALA A CA 1
ATOM 1369 C C . ALA A 1 177 ? 12.766 1.723 3.658 1.00 94.31 177 ALA A C 1
ATOM 1371 O O . ALA A 1 177 ? 11.584 1.757 3.303 1.00 94.31 177 ALA A O 1
ATOM 1372 N N . ASN A 1 178 ? 13.132 1.359 4.886 1.00 95.50 178 ASN A N 1
ATOM 1373 C CA . ASN A 1 178 ? 12.174 1.238 5.975 1.00 95.50 178 ASN A CA 1
ATOM 1374 C C . ASN A 1 178 ? 11.650 2.624 6.353 1.00 95.50 178 ASN A C 1
ATOM 1376 O O . ASN A 1 178 ? 12.397 3.600 6.356 1.00 95.50 178 ASN A O 1
ATOM 1380 N N . CYS A 1 179 ? 10.378 2.692 6.722 1.00 94.62 179 CYS A N 1
ATOM 1381 C CA . CYS A 1 179 ? 9.767 3.888 7.287 1.00 94.62 179 CYS A CA 1
ATOM 1382 C C . CYS A 1 179 ? 8.857 3.492 8.451 1.00 94.62 179 CYS A C 1
ATOM 1384 O O . CYS A 1 179 ? 8.478 2.325 8.578 1.00 94.62 179 CYS A O 1
ATOM 1386 N N . SER A 1 180 ? 8.545 4.445 9.328 1.00 97.62 180 SER A N 1
ATOM 1387 C CA . SER A 1 180 ? 7.567 4.219 10.391 1.00 97.62 180 SER A CA 1
ATOM 1388 C C . SER A 1 180 ? 6.142 4.140 9.834 1.00 97.62 180 SER A C 1
ATOM 1390 O O . SER A 1 180 ? 5.894 4.555 8.702 1.00 97.62 180 SER A O 1
ATOM 1392 N N . ILE A 1 181 ? 5.185 3.644 10.621 1.00 97.94 181 ILE A N 1
ATOM 1393 C CA . ILE A 1 181 ? 3.763 3.621 10.230 1.00 97.94 181 ILE A CA 1
ATOM 1394 C C . ILE A 1 181 ? 3.270 5.040 9.907 1.00 97.94 181 ILE A C 1
ATOM 1396 O O . ILE A 1 181 ? 2.582 5.250 8.907 1.00 97.94 181 ILE A O 1
ATOM 1400 N N . TYR A 1 182 ? 3.644 6.026 10.727 1.00 97.88 182 TYR A N 1
ATOM 1401 C CA . TYR A 1 182 ? 3.250 7.415 10.496 1.00 97.88 182 TYR A CA 1
ATOM 1402 C C . TYR A 1 182 ? 3.991 8.039 9.304 1.00 97.88 182 TYR A C 1
ATOM 1404 O O . TYR A 1 182 ? 3.381 8.739 8.497 1.00 97.88 182 TYR A O 1
ATOM 1412 N N . ASP A 1 183 ? 5.288 7.764 9.143 1.00 97.12 183 ASP A N 1
ATOM 1413 C CA . ASP A 1 183 ? 6.051 8.280 7.999 1.00 97.12 183 ASP A CA 1
ATOM 1414 C C . ASP A 1 183 ? 5.599 7.684 6.681 1.00 97.12 183 ASP A C 1
ATOM 1416 O O . ASP A 1 183 ? 5.607 8.385 5.676 1.00 97.12 183 ASP A O 1
ATOM 1420 N N . PHE A 1 184 ? 5.145 6.431 6.682 1.00 96.62 184 PHE A N 1
ATOM 1421 C CA . PHE A 1 184 ? 4.504 5.838 5.523 1.00 96.62 184 PHE A CA 1
ATOM 1422 C C . PHE A 1 184 ? 3.304 6.679 5.086 1.00 96.62 184 PHE A C 1
ATOM 1424 O O . PHE A 1 184 ? 3.255 7.110 3.938 1.00 96.62 184 PHE A O 1
ATOM 1431 N N . PHE A 1 185 ? 2.391 6.999 6.012 1.00 96.19 185 PHE A N 1
ATOM 1432 C CA . PHE A 1 185 ? 1.229 7.854 5.745 1.00 96.19 185 PHE A CA 1
ATOM 1433 C C . PHE A 1 185 ? 1.624 9.228 5.172 1.00 96.19 185 PHE A C 1
ATOM 1435 O O . PHE A 1 185 ? 1.049 9.669 4.175 1.00 96.19 185 PHE A O 1
ATOM 1442 N N . VAL A 1 186 ? 2.642 9.876 5.749 1.00 96.50 186 VAL A N 1
ATOM 1443 C CA . VAL A 1 186 ? 3.181 11.152 5.243 1.00 96.50 186 VAL A CA 1
ATOM 1444 C C . VAL A 1 186 ? 3.795 10.989 3.848 1.00 96.50 186 VAL A C 1
ATOM 1446 O O . VAL A 1 186 ? 3.596 11.837 2.976 1.00 96.50 186 VAL A O 1
ATOM 1449 N N . TRP A 1 187 ? 4.507 9.888 3.609 1.00 95.69 187 TRP A N 1
ATOM 1450 C CA . TRP A 1 187 ? 5.156 9.604 2.336 1.00 95.69 187 TRP A CA 1
ATOM 1451 C C . TRP A 1 187 ? 4.140 9.404 1.212 1.00 95.69 187 TRP A C 1
ATOM 1453 O O . TRP A 1 187 ? 4.353 9.931 0.125 1.00 95.69 187 TRP A O 1
ATOM 1463 N N . LEU A 1 188 ? 3.010 8.722 1.460 1.00 94.94 188 LEU A N 1
ATOM 1464 C CA . LEU A 1 188 ? 1.949 8.578 0.449 1.00 94.94 188 LEU A CA 1
ATOM 1465 C C . LEU A 1 188 ? 1.429 9.941 -0.006 1.00 94.94 188 LEU A C 1
ATOM 1467 O O . LEU A 1 188 ? 1.256 10.165 -1.204 1.00 94.94 188 LEU A O 1
ATOM 1471 N N . HIS A 1 189 ? 1.227 10.860 0.944 1.00 94.88 189 HIS A N 1
ATOM 1472 C CA . HIS A 1 189 ? 0.826 12.224 0.627 1.00 94.88 189 HIS A CA 1
ATOM 1473 C C . HIS A 1 189 ? 1.894 12.915 -0.222 1.00 94.88 189 HIS A C 1
ATOM 1475 O O . HIS A 1 189 ? 1.594 13.341 -1.335 1.00 94.88 189 HIS A O 1
ATOM 1481 N N . TYR A 1 190 ? 3.142 12.961 0.257 1.00 94.62 190 TYR A N 1
ATOM 1482 C CA . TYR A 1 190 ? 4.268 13.544 -0.478 1.00 94.62 190 TYR A CA 1
ATOM 1483 C C . TYR A 1 190 ? 4.377 12.987 -1.905 1.00 94.62 190 TYR A C 1
ATOM 1485 O O . TYR A 1 190 ? 4.455 13.748 -2.866 1.00 94.62 190 TYR A O 1
ATOM 1493 N N . TYR A 1 191 ? 4.320 11.666 -2.061 1.00 94.25 191 TYR A N 1
ATOM 1494 C CA . TYR A 1 191 ? 4.446 11.014 -3.355 1.00 94.25 191 TYR A CA 1
ATOM 1495 C C . TYR A 1 191 ? 3.272 11.323 -4.283 1.00 94.25 191 TYR A C 1
ATOM 1497 O O . TYR A 1 191 ? 3.471 11.477 -5.483 1.00 94.25 191 TYR A O 1
ATOM 1505 N N . SER A 1 192 ? 2.059 11.487 -3.755 1.00 93.56 192 SER A N 1
ATOM 1506 C CA . SER A 1 192 ? 0.902 11.872 -4.571 1.00 93.56 192 SER A CA 1
ATOM 1507 C C . SER A 1 192 ? 0.979 13.306 -5.108 1.00 93.56 192 SER A C 1
ATOM 1509 O O . SER A 1 192 ? 0.396 13.579 -6.152 1.00 93.56 192 SER A O 1
ATOM 1511 N N . VAL A 1 193 ? 1.724 14.198 -4.440 1.00 92.69 193 VAL A N 1
ATOM 1512 C CA . VAL A 1 193 ? 1.761 15.637 -4.771 1.00 92.69 193 VAL A CA 1
ATOM 1513 C C . VAL A 1 193 ? 3.111 16.155 -5.263 1.00 92.69 193 VAL A C 1
ATOM 1515 O O . VAL A 1 193 ? 3.183 17.296 -5.700 1.00 92.69 193 VAL A O 1
ATOM 1518 N N . ARG A 1 194 ? 4.188 15.362 -5.201 1.00 90.94 194 ARG A N 1
ATOM 1519 C CA . ARG A 1 194 ? 5.505 15.785 -5.708 1.00 90.94 194 ARG A CA 1
ATOM 1520 C C . ARG A 1 194 ? 5.481 16.069 -7.209 1.00 90.94 194 ARG A C 1
ATOM 1522 O O . ARG A 1 194 ? 4.670 15.499 -7.942 1.00 90.94 194 ARG A O 1
ATOM 1529 N N . ASP A 1 195 ? 6.437 16.861 -7.669 1.00 92.00 195 ASP A N 1
ATOM 1530 C CA . ASP A 1 195 ? 6.614 17.142 -9.091 1.00 92.00 195 ASP A CA 1
ATOM 1531 C C . ASP A 1 195 ? 7.043 15.896 -9.883 1.00 92.00 195 ASP A C 1
ATOM 1533 O O . ASP A 1 195 ? 7.663 14.958 -9.355 1.00 92.00 195 ASP A O 1
ATOM 1537 N N . THR A 1 196 ? 6.710 15.894 -11.175 1.00 91.00 196 THR A N 1
ATOM 1538 C CA . THR A 1 196 ? 7.230 14.912 -12.131 1.00 91.00 196 THR A CA 1
ATOM 1539 C C . THR A 1 196 ? 8.723 15.146 -12.332 1.00 91.00 196 THR A C 1
ATOM 1541 O O . THR A 1 196 ? 9.156 16.245 -12.676 1.00 91.00 196 THR A O 1
ATOM 1544 N N . LEU A 1 197 ? 9.524 14.099 -12.138 1.00 87.06 197 LEU A N 1
ATOM 1545 C CA . LEU A 1 197 ? 10.973 14.175 -12.295 1.00 87.06 197 LEU A CA 1
ATOM 1546 C C . LEU A 1 197 ? 11.334 13.961 -13.765 1.00 87.06 197 LEU A C 1
ATOM 1548 O O . LEU A 1 197 ? 11.310 12.839 -14.254 1.00 87.06 197 LEU A O 1
ATOM 1552 N N . LEU A 1 198 ? 11.682 15.036 -14.469 1.00 82.69 198 LEU A N 1
ATOM 1553 C CA . LEU A 1 198 ? 11.945 14.984 -15.912 1.00 82.69 198 LEU A CA 1
ATOM 1554 C C . LEU A 1 198 ? 13.337 14.469 -16.306 1.00 82.69 198 LEU A C 1
ATOM 1556 O O . LEU A 1 198 ? 13.554 14.201 -17.481 1.00 82.69 198 LEU A O 1
ATOM 1560 N N . GLY A 1 199 ? 14.243 14.272 -15.343 1.00 66.69 199 GLY A N 1
ATOM 1561 C CA . GLY A 1 199 ? 15.620 13.839 -15.594 1.00 66.69 199 GLY A CA 1
ATOM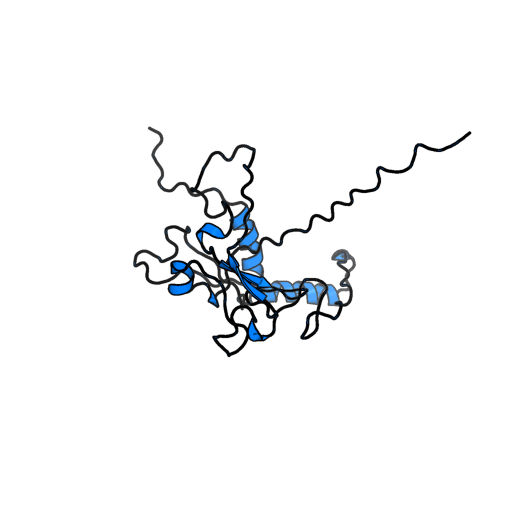 1562 C C . GLY A 1 199 ? 16.452 14.909 -16.313 1.00 66.69 199 GLY A C 1
ATOM 1563 O O . GLY A 1 199 ? 16.108 15.353 -17.397 1.00 66.69 199 GLY A O 1
ATOM 1564 N N . GLY A 1 200 ? 17.576 15.312 -15.715 1.00 52.84 200 GLY A N 1
ATOM 1565 C CA . GLY A 1 200 ? 18.491 16.293 -16.306 1.00 52.84 200 GLY A CA 1
ATOM 1566 C C . GLY A 1 200 ? 17.945 17.725 -16.302 1.00 52.84 200 GLY A C 1
ATOM 1567 O O . GLY A 1 200 ? 16.984 18.060 -16.986 1.00 52.84 200 GLY A O 1
ATOM 1568 N N . PHE A 1 201 ? 18.616 18.616 -15.574 1.00 36.91 201 PHE A N 1
ATOM 1569 C CA . PHE A 1 201 ? 18.615 20.025 -15.953 1.00 36.91 201 PHE A CA 1
ATOM 1570 C C . PHE A 1 201 ? 19.156 20.104 -17.386 1.00 36.91 201 PHE A C 1
ATOM 1572 O O . PHE A 1 201 ? 20.359 19.975 -17.598 1.00 36.91 201 PHE A O 1
ATOM 1579 N N . SER A 1 202 ? 18.284 20.300 -18.371 1.00 40.66 202 SER A N 1
ATOM 1580 C CA . SER A 1 202 ? 18.712 20.980 -19.586 1.00 40.66 202 SER A CA 1
ATOM 1581 C C . SER A 1 202 ? 18.869 22.446 -19.178 1.00 40.66 202 SER A C 1
ATOM 1583 O O . SER A 1 202 ? 17.882 23.024 -18.708 1.00 40.66 202 SER A O 1
ATOM 1585 N N . PRO A 1 203 ? 20.067 23.055 -19.260 1.00 36.31 203 PRO A N 1
ATOM 1586 C CA . PRO A 1 203 ? 20.168 24.493 -19.097 1.00 36.31 203 PRO A CA 1
ATOM 1587 C C . PRO A 1 203 ? 19.256 25.089 -20.162 1.00 36.31 203 PRO A C 1
ATOM 1589 O O . PRO A 1 203 ? 19.353 24.722 -21.335 1.00 36.31 203 PRO A O 1
ATOM 1592 N N . LEU A 1 204 ? 18.328 25.943 -19.743 1.00 39.25 204 LEU A N 1
ATOM 1593 C CA . LEU A 1 204 ? 17.681 26.854 -20.670 1.00 39.25 204 LEU A CA 1
ATOM 1594 C C . LEU A 1 204 ? 18.824 27.636 -21.329 1.00 39.25 204 LEU A C 1
ATOM 1596 O O . LEU A 1 204 ? 19.530 28.378 -20.647 1.00 39.25 204 LEU A O 1
ATOM 1600 N N . THR A 1 205 ? 19.074 27.339 -22.602 1.00 37.41 205 THR A N 1
ATOM 1601 C CA . THR A 1 205 ? 19.881 28.174 -23.496 1.00 37.41 205 THR A CA 1
ATOM 1602 C C . THR A 1 205 ? 19.276 29.559 -23.588 1.00 37.41 205 THR A C 1
ATOM 1604 O O . THR A 1 205 ? 18.027 29.614 -23.692 1.00 37.41 205 THR A O 1
#

Sequence (205 aa):
MGLVQWGLLLGCLGCGILLGVQAQFPRVCMTLDGVLNKECCPPLGPEPANICGSQEGRGQCTEVQTDTRPWSGPYVLRNQDDREQWPRKFFNRTCKCTGNFAGYNCGGCKFGWTGPNCDQKKPPVLRRNIHSLTPQEREQFLTALDLAKKSVHPDYVITTQHWLGLLGPNGTQPQIANCSIYDFFVWLHYYSVRDTLLGGFSPLT

Nearest PDB structures (foldseek):
  5m8r-assembly1_A  TM=9.761E-01  e=3.556E-19  Homo sapiens
  9ey8-assembly4_DA  TM=9.783E-01  e=7.595E-19  Homo sapiens

Radius of gyration: 21.67 Å; Cα contacts (8 Å, |Δi|>4): 268; chains: 1; bounding box: 78×51×53 Å

Foldseek 3Di:
DDPPDPDPPPPCPPPPPPPPPPPAFWPVCQALCNQVVLEQFAADPPDRVCTLPVVVQFWDKDFDDFDPDDDDDDPPDDPQACPVRPPSLGHRIFIDTPDQFDDRSSCHGHPQFDDRVRPDGDDDDDDDDLVPDDPVVNVVVVVVLVQQQVAWDPTGWDQPDGSVCQCHPVSHGGRTGIGGNVVSVVVSVCSVPDDRDRDDDPPPD